Protein AF-A0A349NGL4-F1 (afdb_monomer_lite)

pLDDT: mean 89.84, std 11.67, range [40.5, 98.44]

Foldseek 3Di:
DDCQAPVLPAFAEEAELDCCPVVPLPELRRQAAHEYEYEYECAAPPSHPVLVVLVLLSNCFSQLFANQFDWDDDPQFWIWTWGHHDAQGYIYIYIYGYPDYRDRWALSDPNRTRVVVRCVRRVVTDSPPGHQSFFSGHSQCVHPPDDVVVNPWDDLDWQFNIKWDDQDDDPVPPSSGRWDKYFFAKKKWKKAKAFDQVWKKWKWKWFNDDPGDTFGTDIDGHDDIDIDITGDDPTMTTIMITIGTPGSPGDMDMGRTGMTGDD

Sequence (263 aa):
TVANVASNIFAAFASISGYPINEFHLHHTGARPVPFLHIHGKADNFVKYIYVPKIVDDMVARNGAVPVPKKTSVLGKYDKSVYGATSGGFPYVFYEIDGMGHNDYTTNTEDGNSALTMWKFMSQYTLESPCDTTLKWRPNVETPDWDPESHGWTVNKGNILLGFGAEQQTSQNQNVYRSLQLENGKYKLCFHADGDTRKQITVNLCKLTGNHQVIIDKKMSVGNDIVLDFSITDGWGEYSFRILRDKVTDVVKISKLGIYLVK

Structure (mmCIF, N/CA/C/O backbone):
data_AF-A0A349NGL4-F1
#
_entry.id   AF-A0A349NGL4-F1
#
loop_
_atom_site.group_PDB
_atom_site.id
_atom_site.type_symbol
_atom_site.label_atom_id
_atom_site.label_alt_id
_atom_site.label_comp_id
_atom_site.label_asym_id
_atom_site.label_entity_id
_atom_site.label_seq_id
_atom_site.pdbx_PDB_ins_code
_atom_site.Cartn_x
_atom_site.Cartn_y
_atom_site.Cartn_z
_atom_site.occupancy
_atom_site.B_iso_or_equiv
_atom_site.auth_seq_id
_atom_site.auth_comp_id
_atom_site.auth_asym_id
_atom_site.auth_atom_id
_atom_site.pdbx_PDB_model_num
ATOM 1 N N . THR A 1 1 ? -4.908 4.467 -17.589 1.00 53.31 1 THR A N 1
ATOM 2 C CA . THR A 1 1 ? -5.921 4.115 -16.571 1.00 53.31 1 THR A CA 1
ATOM 3 C C . THR A 1 1 ? -6.355 2.669 -16.749 1.00 53.31 1 THR A C 1
ATOM 5 O O . THR A 1 1 ? -7.412 2.407 -17.305 1.00 53.31 1 THR A O 1
ATOM 8 N N . VAL A 1 2 ? -5.535 1.711 -16.304 1.00 51.47 2 VAL A N 1
ATOM 9 C CA . VAL A 1 2 ? -5.754 0.269 -16.507 1.00 51.47 2 VAL A CA 1
ATOM 10 C C . VAL A 1 2 ? -5.559 -0.522 -15.207 1.00 51.47 2 VAL A C 1
ATOM 12 O O . VAL A 1 2 ? -6.380 -1.380 -14.907 1.00 51.47 2 VAL A O 1
ATOM 15 N N . ALA A 1 3 ? -4.570 -0.208 -14.362 1.00 53.06 3 ALA A N 1
ATOM 16 C CA . ALA A 1 3 ? -4.274 -1.044 -13.190 1.00 53.06 3 ALA A CA 1
ATOM 17 C C . ALA A 1 3 ? -5.407 -1.127 -12.151 1.00 53.06 3 ALA A C 1
ATOM 19 O O . ALA A 1 3 ? -5.704 -2.205 -11.629 1.00 53.06 3 ALA A O 1
ATOM 20 N N . ASN A 1 4 ? -6.107 -0.014 -11.920 1.00 59.44 4 ASN A N 1
ATOM 21 C CA . ASN A 1 4 ? -7.240 0.029 -10.997 1.00 59.44 4 ASN A CA 1
ATOM 22 C C . ASN A 1 4 ? -8.510 -0.618 -11.544 1.00 59.44 4 ASN A C 1
ATOM 24 O O . ASN A 1 4 ? -9.170 -1.368 -10.837 1.00 59.44 4 ASN A O 1
ATOM 28 N N . VAL A 1 5 ? -8.843 -0.382 -12.808 1.00 63.72 5 VAL A N 1
ATOM 29 C CA . VAL A 1 5 ? -10.108 -0.853 -13.401 1.00 63.72 5 VAL A CA 1
ATOM 30 C C . VAL A 1 5 ? -9.997 -2.226 -14.062 1.00 63.72 5 VAL A C 1
ATOM 32 O O . VAL A 1 5 ? -11.009 -2.829 -14.396 1.00 63.72 5 VAL A O 1
ATOM 35 N N . ALA A 1 6 ? -8.775 -2.722 -14.251 1.00 72.62 6 ALA A N 1
ATOM 36 C CA . ALA A 1 6 ? -8.491 -3.921 -15.028 1.00 72.62 6 ALA A CA 1
ATOM 37 C C . ALA A 1 6 ? -7.558 -4.891 -14.283 1.00 72.62 6 ALA A C 1
ATOM 39 O O . ALA A 1 6 ? -6.925 -5.747 -14.899 1.00 72.62 6 ALA A O 1
ATOM 40 N N . SER A 1 7 ? -7.483 -4.806 -12.949 1.00 80.31 7 SER A N 1
ATOM 41 C CA . SER A 1 7 ? -6.754 -5.788 -12.122 1.00 80.31 7 SER A CA 1
ATOM 42 C C . SER A 1 7 ? -7.337 -7.207 -12.222 1.00 80.31 7 SER A C 1
ATOM 44 O O . SER A 1 7 ? -6.659 -8.175 -11.899 1.00 80.31 7 SER A O 1
ATOM 46 N N . ASN A 1 8 ? -8.562 -7.368 -12.726 1.00 84.19 8 ASN A N 1
ATOM 47 C CA . ASN A 1 8 ? -9.169 -8.649 -13.110 1.00 84.19 8 ASN A CA 1
ATOM 48 C C . ASN A 1 8 ? -8.939 -9.043 -14.586 1.00 84.19 8 ASN A C 1
ATOM 50 O O . ASN A 1 8 ? -9.369 -10.118 -14.985 1.00 84.19 8 ASN A O 1
ATOM 54 N N . ILE A 1 9 ? -8.297 -8.190 -15.389 1.00 89.06 9 ILE A N 1
ATOM 55 C CA . ILE A 1 9 ? -8.043 -8.406 -16.825 1.00 89.06 9 ILE A CA 1
ATOM 56 C C . ILE A 1 9 ? -6.550 -8.637 -17.082 1.00 89.06 9 ILE A C 1
ATOM 58 O O . ILE A 1 9 ? -6.186 -9.510 -17.864 1.00 89.06 9 ILE A O 1
ATOM 62 N N . PHE A 1 10 ? -5.674 -7.900 -16.396 1.00 89.81 10 PHE A N 1
ATOM 63 C CA . PHE A 1 10 ? -4.225 -8.054 -16.514 1.00 89.81 10 PHE A CA 1
ATOM 64 C C . PHE A 1 10 ? -3.646 -8.775 -15.300 1.00 89.81 10 PHE A C 1
ATOM 66 O O . PHE A 1 10 ? -3.999 -8.494 -14.153 1.00 89.81 10 PHE A O 1
ATOM 73 N N . ALA A 1 11 ? -2.737 -9.714 -15.565 1.00 93.06 11 ALA A N 1
ATOM 74 C CA . ALA A 1 11 ? -2.099 -10.542 -14.547 1.00 93.06 11 ALA A CA 1
ATOM 75 C C . A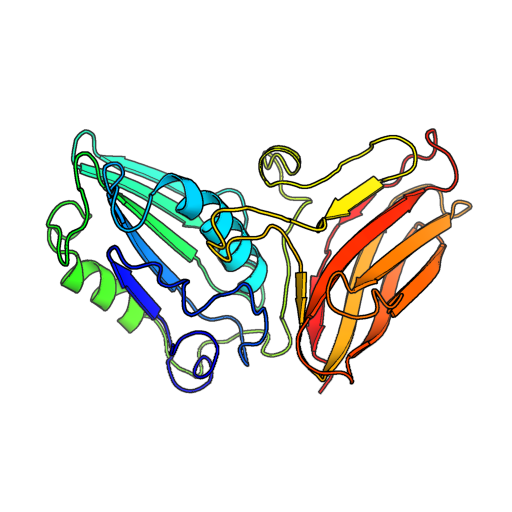LA A 1 11 ? -1.101 -9.766 -13.678 1.00 93.06 11 ALA A C 1
ATOM 77 O O . ALA A 1 11 ? -1.055 -9.999 -12.472 1.00 93.06 11 ALA A O 1
ATOM 78 N N . ALA A 1 12 ? -0.350 -8.849 -14.288 1.00 93.69 12 ALA A N 1
ATOM 79 C CA . ALA A 1 12 ? 0.669 -8.007 -13.675 1.00 93.69 12 ALA A CA 1
ATOM 80 C C . ALA A 1 12 ? 0.798 -6.692 -14.453 1.00 93.69 12 ALA A C 1
ATOM 82 O O . ALA A 1 12 ? 0.397 -6.608 -15.615 1.00 93.69 12 ALA A O 1
ATOM 83 N N . PHE A 1 13 ? 1.399 -5.691 -13.817 1.00 91.25 13 PHE A N 1
ATOM 84 C CA . PHE A 1 13 ? 1.680 -4.398 -14.427 1.00 91.25 13 PHE A CA 1
ATOM 85 C C . PHE A 1 13 ? 3.158 -4.054 -14.309 1.00 91.25 13 PHE A C 1
ATOM 87 O O . PHE A 1 13 ? 3.813 -4.356 -13.310 1.00 91.25 13 PHE A O 1
ATOM 94 N N . ALA A 1 14 ? 3.672 -3.378 -15.329 1.00 91.88 14 ALA A N 1
ATOM 95 C CA . ALA A 1 14 ? 4.976 -2.753 -15.287 1.00 91.88 14 ALA A CA 1
ATOM 96 C C . ALA A 1 14 ? 4.921 -1.387 -15.971 1.00 91.88 14 ALA A C 1
ATOM 98 O O . ALA A 1 14 ? 4.153 -1.192 -16.913 1.00 91.88 14 ALA A O 1
ATOM 99 N N . SER A 1 15 ? 5.705 -0.430 -15.486 1.00 89.06 15 SER A N 1
ATOM 100 C CA . SER A 1 15 ? 5.702 0.930 -16.030 1.00 89.06 15 SER A CA 1
ATOM 101 C C . SER A 1 15 ? 7.036 1.643 -15.844 1.00 89.06 15 SER A C 1
ATOM 103 O O . SER A 1 15 ? 7.792 1.343 -14.916 1.00 89.06 15 SER A O 1
ATOM 105 N N . ILE A 1 16 ? 7.277 2.646 -16.687 1.00 90.88 16 ILE A N 1
ATOM 106 C CA . ILE A 1 16 ? 8.452 3.518 -16.645 1.00 90.88 16 ILE A CA 1
ATOM 107 C C . ILE A 1 16 ? 8.031 4.983 -16.721 1.00 90.88 16 ILE A C 1
ATOM 109 O O . ILE A 1 16 ? 7.165 5.295 -17.533 1.00 90.88 16 ILE A O 1
ATOM 113 N N . SER A 1 17 ? 8.618 5.842 -15.876 1.00 83.44 17 SER A N 1
ATOM 114 C CA . SER A 1 17 ? 8.556 7.324 -15.890 1.00 83.44 17 SER A CA 1
ATOM 115 C C . SER A 1 17 ? 7.189 8.001 -16.013 1.00 83.44 17 SER A C 1
ATOM 117 O O . SER A 1 17 ? 7.097 9.220 -15.952 1.00 83.44 17 SER A O 1
ATOM 119 N N . GLY A 1 18 ? 6.096 7.259 -16.117 1.00 72.62 18 GLY A N 1
ATOM 120 C CA . GLY A 1 18 ? 4.789 7.772 -15.793 1.00 72.62 18 GLY A CA 1
ATOM 121 C C . GLY A 1 18 ? 4.728 8.017 -14.298 1.00 72.62 18 GLY A C 1
ATOM 122 O O . GLY A 1 18 ? 5.490 7.462 -13.504 1.00 72.62 18 GLY A O 1
ATOM 123 N N . TYR A 1 19 ? 3.715 8.756 -13.891 1.00 64.12 19 TYR A N 1
ATOM 124 C CA . TYR A 1 19 ? 2.962 8.245 -12.777 1.00 64.12 19 TYR A CA 1
ATOM 125 C C . TYR A 1 19 ? 2.294 6.986 -13.354 1.00 64.12 19 TYR A C 1
ATOM 127 O O . TYR A 1 19 ? 1.305 7.157 -14.073 1.00 64.12 19 TYR A O 1
ATOM 135 N N . PRO A 1 20 ? 2.695 5.729 -13.061 1.00 50.34 20 PRO A N 1
ATOM 136 C CA . PRO A 1 20 ? 1.782 4.574 -13.178 1.00 50.34 20 PRO A CA 1
ATOM 137 C C . PRO A 1 20 ? 0.466 4.720 -12.378 1.00 50.34 20 PRO A C 1
ATOM 139 O O . PRO A 1 20 ? -0.239 3.762 -12.097 1.00 50.34 20 PRO A O 1
ATOM 142 N N . ILE A 1 21 ? 0.177 5.946 -11.958 1.00 50.34 21 ILE A N 1
ATOM 143 C CA . ILE A 1 21 ? -0.309 6.406 -10.676 1.00 50.34 21 ILE A CA 1
ATOM 144 C C . ILE A 1 21 ? -1.198 7.626 -10.923 1.00 50.34 21 ILE A C 1
ATOM 146 O O . ILE A 1 21 ? -2.041 7.911 -10.103 1.00 50.34 21 ILE A O 1
ATOM 150 N N . ASN A 1 22 ? -1.202 8.271 -12.099 1.00 40.50 22 ASN A N 1
ATOM 151 C CA . ASN A 1 22 ? -2.404 9.050 -12.438 1.00 40.50 22 ASN A CA 1
ATOM 152 C C . ASN A 1 22 ? -3.630 8.116 -12.549 1.00 40.50 22 ASN A C 1
ATOM 154 O O . ASN A 1 22 ? -4.775 8.535 -12.444 1.00 40.50 22 ASN A O 1
ATOM 158 N N . GLU A 1 23 ? -3.376 6.815 -12.726 1.00 42.78 23 GLU A N 1
ATOM 159 C CA . GLU A 1 23 ? -4.367 5.746 -12.625 1.00 42.78 23 GLU A CA 1
ATOM 160 C C . GLU A 1 23 ? -4.758 5.434 -11.180 1.00 42.78 23 GLU A C 1
ATOM 162 O O . GLU A 1 23 ? -5.876 4.979 -10.953 1.00 42.78 23 GLU A O 1
ATOM 167 N N . PHE A 1 24 ? -3.844 5.711 -10.245 1.00 46.72 24 PHE A N 1
ATOM 168 C CA . PHE A 1 24 ? -4.028 5.742 -8.803 1.00 46.72 24 PHE A CA 1
ATOM 169 C C . PHE A 1 24 ? -3.919 7.197 -8.287 1.00 46.72 24 PHE A C 1
ATOM 171 O O . PHE A 1 24 ? -3.099 7.507 -7.425 1.00 46.72 24 PHE A O 1
ATOM 178 N N . HIS A 1 25 ? -4.853 8.080 -8.673 1.00 52.31 25 HIS A N 1
ATOM 179 C CA . HIS A 1 25 ? -5.582 8.717 -7.562 1.00 52.31 25 HIS A CA 1
ATOM 180 C C . HIS A 1 25 ? -5.845 7.561 -6.592 1.00 52.31 25 HIS A C 1
ATOM 182 O O . HIS A 1 25 ? -6.315 6.566 -7.124 1.00 52.31 25 HIS A O 1
ATOM 188 N N . LEU A 1 26 ? -5.398 7.569 -5.332 1.00 53.75 26 LEU A N 1
ATOM 189 C CA . LEU A 1 26 ? -5.136 6.374 -4.488 1.00 53.75 26 LEU A CA 1
ATOM 190 C C . LEU A 1 26 ? -6.325 5.435 -4.204 1.00 53.75 26 LEU A C 1
ATOM 192 O O . LEU A 1 26 ? -6.616 5.057 -3.071 1.00 53.75 26 LEU A O 1
ATOM 196 N N . HIS A 1 27 ? -7.025 5.034 -5.245 1.00 61.19 27 HIS A N 1
ATOM 197 C CA . HIS A 1 27 ? -8.226 4.266 -5.303 1.00 61.19 27 HIS A CA 1
ATOM 198 C C . HIS A 1 27 ? -7.765 2.857 -4.986 1.00 61.19 27 HIS A C 1
ATOM 200 O O . HIS A 1 27 ? -7.218 2.150 -5.830 1.00 61.19 27 HIS A O 1
ATOM 206 N N . HIS A 1 28 ? -7.994 2.421 -3.754 1.00 65.50 28 HIS A N 1
ATOM 207 C CA . HIS A 1 28 ? -7.780 1.035 -3.364 1.00 65.50 28 HIS A CA 1
ATOM 208 C C . HIS A 1 28 ? -8.930 0.159 -3.899 1.00 65.50 28 HIS A C 1
ATOM 210 O O . HIS A 1 28 ? -9.438 -0.720 -3.208 1.00 65.50 28 HIS A O 1
ATOM 216 N N . THR A 1 29 ? -9.386 0.420 -5.129 1.00 65.19 29 THR A N 1
ATOM 217 C CA . THR A 1 29 ? -10.657 -0.077 -5.672 1.00 65.19 29 THR A CA 1
ATOM 218 C C . THR A 1 29 ? -10.493 -1.286 -6.574 1.00 65.19 29 THR A C 1
ATOM 220 O O . THR A 1 29 ? -11.433 -2.061 -6.720 1.00 65.19 29 THR A O 1
ATOM 223 N N . GLY A 1 30 ? -9.289 -1.531 -7.107 1.00 76.88 30 GLY A N 1
ATOM 224 C CA . GLY A 1 30 ? -9.067 -2.663 -8.004 1.00 76.88 30 GLY A CA 1
ATOM 225 C C . GLY A 1 30 ? -9.592 -3.986 -7.447 1.00 76.88 30 GLY A C 1
ATOM 226 O O . GLY A 1 30 ? -9.562 -4.218 -6.237 1.00 76.88 30 GLY A O 1
ATOM 227 N N . ALA A 1 31 ? -10.098 -4.848 -8.325 1.00 85.94 31 ALA A N 1
ATOM 228 C CA . ALA A 1 31 ? -10.789 -6.082 -7.975 1.00 85.94 31 ALA A CA 1
ATOM 229 C C . ALA A 1 31 ? -9.960 -7.009 -7.068 1.00 85.94 31 ALA A C 1
ATOM 231 O O . ALA A 1 31 ? -10.528 -7.606 -6.162 1.00 85.94 31 ALA A O 1
ATOM 232 N N . ARG A 1 32 ? -8.635 -7.078 -7.260 1.00 89.44 32 ARG A N 1
ATOM 233 C CA . ARG A 1 32 ? -7.693 -7.912 -6.484 1.00 89.44 32 ARG A CA 1
ATOM 234 C C . ARG A 1 32 ? -6.317 -7.242 -6.365 1.00 89.44 32 ARG A C 1
ATOM 236 O O . ARG A 1 32 ? -6.051 -6.325 -7.144 1.00 89.44 32 ARG A O 1
ATOM 243 N N . PRO A 1 33 ? -5.456 -7.614 -5.403 1.00 91.50 33 PRO A N 1
ATOM 244 C CA . PRO A 1 33 ? -4.029 -7.277 -5.451 1.00 91.50 33 PRO A CA 1
ATOM 245 C C . PRO A 1 33 ? -3.415 -7.662 -6.801 1.00 91.50 33 PRO A C 1
ATOM 247 O O . PRO A 1 33 ? -3.848 -8.645 -7.410 1.00 91.50 33 PRO A O 1
ATOM 250 N N . VAL A 1 34 ? -2.401 -6.927 -7.264 1.00 90.69 34 VAL A N 1
ATOM 251 C CA . VAL A 1 34 ? -1.749 -7.213 -8.550 1.00 90.69 34 VAL A CA 1
ATOM 252 C C . VAL A 1 34 ? -0.235 -6.965 -8.488 1.00 90.69 34 VAL A C 1
ATOM 254 O O . VAL A 1 34 ? 0.178 -5.912 -8.005 1.00 90.69 34 VAL A O 1
ATOM 257 N N . PRO A 1 35 ? 0.617 -7.892 -8.968 1.00 93.94 35 PRO A N 1
ATOM 258 C CA . PRO A 1 35 ? 2.057 -7.670 -9.043 1.00 93.94 35 PRO A CA 1
ATOM 259 C C . PRO A 1 35 ? 2.367 -6.414 -9.847 1.00 93.94 35 PRO A C 1
ATOM 261 O O . PRO A 1 35 ? 1.822 -6.216 -10.938 1.00 93.94 35 PRO A O 1
ATOM 264 N N . PHE A 1 36 ? 3.262 -5.587 -9.316 1.00 93.38 36 PHE A N 1
ATOM 265 C CA . PHE A 1 36 ? 3.615 -4.326 -9.947 1.00 93.38 36 PHE A CA 1
ATOM 266 C C . PHE A 1 36 ? 5.125 -4.098 -9.943 1.00 93.38 36 PHE A C 1
ATOM 268 O O . PHE A 1 36 ? 5.783 -4.270 -8.916 1.00 93.38 36 PHE A O 1
ATOM 275 N N . LEU A 1 37 ? 5.662 -3.674 -11.086 1.00 95.25 37 LEU A N 1
ATOM 276 C CA . LEU A 1 37 ? 7.025 -3.170 -11.211 1.00 95.25 37 LEU A CA 1
ATOM 277 C C . LEU A 1 37 ? 7.000 -1.730 -11.727 1.00 95.25 37 LEU A C 1
ATOM 279 O O . LEU A 1 37 ? 6.335 -1.416 -12.712 1.00 95.25 37 LEU A O 1
ATOM 283 N N . HIS A 1 38 ? 7.751 -0.845 -11.085 1.00 94.25 38 HIS A N 1
ATOM 284 C CA . HIS A 1 38 ? 7.925 0.523 -11.546 1.00 94.25 38 HIS A CA 1
ATOM 285 C C . HIS A 1 38 ? 9.402 0.882 -11.715 1.00 94.25 38 HIS A C 1
ATOM 287 O O . HIS A 1 38 ? 10.239 0.503 -10.899 1.00 94.25 38 HIS A O 1
ATOM 293 N N . ILE A 1 39 ? 9.712 1.629 -12.770 1.00 95.31 39 ILE A N 1
ATOM 294 C CA . ILE A 1 39 ? 11.023 2.214 -13.043 1.00 95.31 39 ILE A CA 1
ATOM 295 C C . ILE A 1 39 ? 10.860 3.732 -13.097 1.00 95.31 39 ILE A C 1
ATOM 297 O O . ILE A 1 39 ? 10.016 4.238 -13.838 1.00 95.31 39 ILE A O 1
ATOM 301 N N . HIS A 1 40 ? 11.675 4.465 -12.343 1.00 94.56 40 HIS A N 1
ATOM 302 C CA . HIS A 1 40 ? 11.600 5.921 -12.297 1.00 94.56 40 HIS A CA 1
ATOM 303 C C . HIS A 1 40 ? 12.976 6.571 -12.217 1.00 94.56 40 HIS A C 1
ATOM 305 O O . HIS A 1 40 ? 13.869 6.084 -11.526 1.00 94.56 40 HIS A O 1
ATOM 311 N N . GLY A 1 41 ? 13.145 7.691 -12.914 1.00 95.12 41 GLY A N 1
ATOM 312 C CA . GLY A 1 41 ? 14.382 8.460 -12.892 1.00 95.12 41 GLY A CA 1
ATOM 313 C C . GLY A 1 41 ? 14.469 9.387 -11.681 1.00 95.12 41 GLY A C 1
ATOM 314 O O . GLY A 1 41 ? 13.551 10.161 -11.427 1.00 95.12 41 GLY A O 1
ATOM 315 N N . LYS A 1 42 ? 15.587 9.367 -10.946 1.00 94.56 42 LYS A N 1
ATOM 316 C CA . LYS A 1 42 ? 15.789 10.257 -9.783 1.00 94.56 42 LYS A CA 1
ATOM 317 C C . LYS A 1 42 ? 15.873 11.741 -10.158 1.00 94.56 42 LYS A C 1
ATOM 319 O O . LYS A 1 42 ? 15.688 12.599 -9.301 1.00 94.56 42 LYS A O 1
ATOM 324 N N . ALA A 1 43 ? 16.173 12.042 -11.423 1.00 95.38 43 ALA A N 1
ATOM 325 C CA . ALA A 1 43 ? 16.239 13.397 -11.963 1.00 95.38 43 ALA A CA 1
ATOM 326 C C . ALA A 1 43 ? 14.987 13.770 -12.782 1.00 95.38 43 ALA A C 1
ATOM 328 O O . ALA A 1 43 ? 15.000 14.785 -13.484 1.00 95.38 43 ALA A O 1
ATOM 329 N N . ASP A 1 44 ? 13.916 12.963 -12.736 1.00 92.56 44 ASP A N 1
ATOM 330 C CA . ASP A 1 44 ? 12.659 13.280 -13.416 1.00 92.56 44 ASP A CA 1
ATOM 331 C C . ASP A 1 44 ? 11.981 14.482 -12.740 1.00 92.56 44 ASP A C 1
ATOM 333 O O . ASP A 1 44 ? 11.572 14.443 -11.575 1.00 92.56 44 ASP A O 1
ATOM 337 N N . ASN A 1 45 ? 11.903 15.579 -13.495 1.00 89.94 45 ASN A N 1
ATOM 338 C CA . ASN A 1 45 ? 11.283 16.838 -13.090 1.00 89.94 45 ASN A CA 1
ATOM 339 C C . ASN A 1 45 ? 9.960 17.110 -13.826 1.00 89.94 45 ASN A C 1
ATOM 341 O O . ASN A 1 45 ? 9.320 18.128 -13.553 1.00 89.94 45 ASN A O 1
ATOM 345 N N . PHE A 1 46 ? 9.555 16.228 -14.746 1.00 88.12 46 PHE A N 1
ATOM 346 C CA . PHE A 1 46 ? 8.267 16.303 -15.434 1.00 88.12 46 PHE A CA 1
ATOM 347 C C . PHE A 1 46 ? 7.225 15.515 -14.642 1.00 88.12 46 PHE A C 1
ATOM 349 O O . PHE A 1 46 ? 6.261 16.085 -14.127 1.00 88.12 46 PHE A O 1
ATOM 356 N N . VAL A 1 47 ? 7.492 14.227 -14.436 1.00 85.56 47 VAL A N 1
ATOM 357 C CA . VAL A 1 47 ? 6.807 13.403 -13.446 1.00 85.56 47 VAL A CA 1
ATOM 358 C C . VAL A 1 47 ? 7.697 13.390 -12.215 1.00 85.56 47 VAL A C 1
ATOM 360 O O . VAL A 1 47 ? 8.678 12.664 -12.141 1.00 85.56 47 VAL A O 1
ATOM 363 N N . LYS A 1 48 ? 7.418 14.287 -11.269 1.00 87.94 48 LYS A N 1
ATOM 364 C CA . LYS A 1 48 ? 8.398 14.607 -10.231 1.00 87.94 48 LYS A CA 1
ATOM 365 C C . LYS A 1 48 ? 8.641 13.413 -9.315 1.00 87.94 48 LYS A C 1
ATOM 367 O O . LYS A 1 48 ? 7.743 12.992 -8.581 1.00 87.94 48 LYS A O 1
ATOM 372 N N . TYR A 1 49 ? 9.898 12.980 -9.259 1.00 89.00 49 TYR A N 1
ATOM 373 C CA . TYR A 1 49 ? 10.342 11.879 -8.405 1.00 89.00 49 TYR A CA 1
ATOM 374 C C . TYR A 1 49 ? 9.958 12.065 -6.924 1.00 89.00 49 TYR A C 1
ATOM 376 O O . TYR A 1 49 ? 9.641 11.094 -6.244 1.00 89.00 49 TYR A O 1
ATOM 384 N N . ILE A 1 50 ? 9.885 13.308 -6.426 1.00 87.19 50 ILE A N 1
ATOM 385 C CA . ILE A 1 50 ? 9.522 13.614 -5.028 1.00 87.19 50 ILE A CA 1
ATOM 386 C C . ILE A 1 50 ? 8.176 13.015 -4.580 1.00 87.19 50 ILE A C 1
ATOM 388 O O . ILE A 1 50 ? 7.977 12.780 -3.390 1.00 87.19 50 ILE A O 1
ATOM 392 N N . TYR A 1 51 ? 7.251 12.753 -5.507 1.00 85.25 51 TYR A N 1
ATOM 393 C CA . TYR A 1 51 ? 5.960 12.147 -5.180 1.00 85.25 51 TYR A CA 1
ATOM 394 C C . TYR A 1 51 ? 5.975 10.616 -5.239 1.00 85.25 51 TYR A C 1
ATOM 396 O O . TYR A 1 51 ? 5.087 9.981 -4.673 1.00 85.25 51 TYR A O 1
ATOM 404 N N . VAL A 1 52 ? 6.978 10.011 -5.879 1.00 87.25 52 VAL A N 1
ATOM 405 C CA . VAL A 1 52 ? 7.055 8.561 -6.099 1.00 87.25 52 VAL A CA 1
ATOM 406 C C . VAL A 1 52 ? 7.114 7.764 -4.794 1.00 87.25 52 VAL A C 1
ATOM 408 O O . VAL A 1 52 ? 6.324 6.829 -4.680 1.00 87.25 52 VAL A O 1
ATOM 411 N N . PRO A 1 53 ? 7.925 8.123 -3.775 1.00 87.25 53 PRO A N 1
ATOM 412 C CA . PRO A 1 53 ? 7.975 7.361 -2.525 1.00 87.25 53 PRO A CA 1
ATOM 413 C C . PRO A 1 53 ? 6.610 7.195 -1.855 1.00 87.25 53 PRO A C 1
ATOM 415 O O . PRO A 1 53 ? 6.263 6.107 -1.411 1.00 87.25 53 PRO A O 1
ATOM 418 N N . LYS A 1 54 ? 5.796 8.256 -1.852 1.00 86.44 54 LYS A N 1
ATOM 419 C CA . LYS A 1 54 ? 4.440 8.210 -1.300 1.00 86.44 54 LYS A CA 1
ATOM 420 C C . LYS A 1 54 ? 3.588 7.173 -2.017 1.00 86.44 54 LYS A C 1
ATOM 422 O O . LYS A 1 54 ? 2.920 6.378 -1.383 1.00 86.44 54 LYS A O 1
ATOM 427 N N . ILE A 1 55 ? 3.683 7.136 -3.335 1.00 85.31 55 ILE A N 1
ATOM 428 C CA . ILE A 1 55 ? 2.894 6.212 -4.129 1.00 85.31 55 ILE A CA 1
ATOM 429 C C . ILE A 1 55 ? 3.346 4.765 -3.914 1.00 85.31 55 ILE A C 1
ATOM 431 O O . ILE A 1 55 ? 2.524 3.848 -3.867 1.00 85.31 55 ILE A O 1
ATOM 435 N N . VAL A 1 56 ? 4.657 4.556 -3.809 1.00 90.00 56 VAL A N 1
ATOM 436 C CA . VAL A 1 56 ? 5.217 3.245 -3.492 1.00 90.00 56 VAL A CA 1
ATOM 437 C C . VAL A 1 56 ? 4.606 2.728 -2.188 1.00 90.00 56 VAL A C 1
ATOM 439 O O . VAL A 1 56 ? 4.145 1.590 -2.174 1.00 90.00 56 VAL A O 1
ATOM 442 N N . ASP A 1 57 ? 4.511 3.563 -1.145 1.00 89.94 57 ASP A N 1
ATOM 443 C CA . ASP A 1 57 ? 3.884 3.190 0.133 1.00 89.94 57 ASP A CA 1
ATOM 444 C C . ASP A 1 57 ? 2.443 2.687 -0.055 1.00 89.94 57 ASP A C 1
ATOM 446 O O . ASP A 1 57 ? 2.053 1.651 0.490 1.00 89.94 57 ASP A O 1
ATOM 450 N N . ASP A 1 58 ? 1.656 3.392 -0.865 1.00 86.56 58 ASP A N 1
ATOM 451 C CA . ASP A 1 58 ? 0.252 3.059 -1.089 1.00 86.56 58 ASP A CA 1
ATOM 452 C C . ASP A 1 58 ? 0.084 1.792 -1.936 1.00 86.56 58 ASP A C 1
ATOM 454 O O . ASP A 1 58 ? -0.753 0.943 -1.629 1.00 86.56 58 ASP A O 1
ATOM 458 N N . MET A 1 59 ? 0.926 1.593 -2.952 1.00 87.75 59 MET A N 1
ATOM 459 C CA . MET A 1 59 ? 0.937 0.362 -3.750 1.00 87.75 59 MET A CA 1
ATOM 460 C C . MET A 1 59 ? 1.357 -0.853 -2.924 1.00 87.75 59 MET A C 1
ATOM 462 O O . MET A 1 59 ? 0.767 -1.929 -3.043 1.00 87.75 59 MET A O 1
ATOM 466 N N . VAL A 1 60 ? 2.351 -0.677 -2.056 1.00 92.94 60 VAL A N 1
ATOM 467 C CA . VAL A 1 60 ? 2.797 -1.690 -1.099 1.00 92.94 60 VAL A CA 1
ATOM 468 C C . VAL A 1 60 ? 1.650 -2.067 -0.166 1.00 92.94 60 VAL A C 1
ATOM 470 O O . VAL A 1 60 ? 1.340 -3.253 -0.038 1.00 92.94 60 VAL A O 1
ATOM 473 N N . ALA A 1 61 ? 0.952 -1.083 0.407 1.00 92.56 61 ALA A N 1
ATOM 474 C CA . ALA A 1 61 ? -0.196 -1.336 1.272 1.00 92.56 61 ALA A CA 1
ATOM 475 C C . ALA A 1 61 ? -1.373 -1.972 0.512 1.00 92.56 61 ALA A C 1
ATOM 477 O O . ALA A 1 61 ? -2.012 -2.901 1.010 1.00 92.56 61 ALA A O 1
ATOM 478 N N . ARG A 1 62 ? -1.652 -1.534 -0.720 1.00 90.44 62 ARG A N 1
ATOM 479 C CA . ARG A 1 62 ? -2.699 -2.098 -1.583 1.00 90.44 62 ARG A CA 1
ATOM 480 C C . ARG A 1 62 ? -2.441 -3.563 -1.923 1.00 90.44 62 ARG A C 1
ATOM 482 O O . ARG A 1 62 ? -3.383 -4.358 -1.958 1.00 90.44 62 ARG A O 1
ATOM 489 N N . ASN A 1 63 ? -1.187 -3.920 -2.171 1.00 92.12 63 ASN A N 1
ATOM 490 C CA . ASN A 1 63 ? -0.781 -5.292 -2.451 1.00 92.12 63 ASN A CA 1
ATOM 491 C C . ASN A 1 63 ? -0.575 -6.138 -1.192 1.00 92.12 63 ASN A C 1
ATOM 493 O O . ASN A 1 63 ? -0.323 -7.338 -1.307 1.00 92.12 63 ASN A O 1
ATOM 497 N N . GLY A 1 64 ? -0.671 -5.530 -0.006 1.00 94.25 64 GLY A N 1
ATOM 498 C CA . GLY A 1 64 ? -0.345 -6.171 1.261 1.00 94.25 64 GLY A CA 1
ATOM 499 C C . GLY A 1 64 ? 1.114 -6.605 1.354 1.00 94.25 64 GLY A C 1
ATOM 500 O O . GLY A 1 64 ? 1.408 -7.554 2.074 1.00 94.25 64 GLY A O 1
ATOM 501 N N . ALA A 1 65 ? 2.021 -5.970 0.614 1.00 96.50 65 ALA A N 1
ATOM 502 C CA . ALA A 1 65 ? 3.437 -6.307 0.609 1.00 96.50 65 ALA A CA 1
ATOM 503 C C . ALA A 1 65 ? 4.125 -5.889 1.922 1.00 96.50 65 ALA A C 1
ATOM 505 O O . ALA A 1 65 ? 3.630 -5.050 2.677 1.00 96.50 65 ALA A O 1
ATOM 506 N N . VAL A 1 66 ? 5.284 -6.484 2.200 1.00 97.12 66 VAL A N 1
ATOM 507 C CA . VAL A 1 66 ? 6.149 -6.090 3.318 1.00 97.12 66 VAL A CA 1
ATOM 508 C C . VAL A 1 66 ? 6.710 -4.691 3.032 1.00 97.12 66 VAL A C 1
ATOM 510 O O . VAL A 1 66 ? 7.348 -4.518 1.992 1.00 97.12 66 VAL A O 1
ATOM 513 N N . PRO A 1 67 ? 6.510 -3.701 3.921 1.00 96.31 67 PRO A N 1
ATOM 514 C CA . PRO A 1 67 ? 6.840 -2.305 3.650 1.00 96.31 67 PRO A CA 1
ATOM 515 C C . PRO A 1 67 ? 8.326 -1.972 3.812 1.00 96.31 67 PRO A C 1
ATOM 517 O O . PRO A 1 67 ? 8.767 -0.912 3.377 1.00 96.31 67 PRO A O 1
ATOM 520 N N . VAL A 1 68 ? 9.120 -2.892 4.365 1.00 97.00 68 VAL A N 1
ATOM 521 C CA . VAL A 1 68 ? 10.585 -2.820 4.354 1.00 97.00 68 VAL A CA 1
ATOM 522 C C . VAL A 1 68 ? 11.108 -3.625 3.160 1.00 97.00 68 VAL A C 1
ATOM 524 O O . VAL A 1 68 ? 11.002 -4.855 3.161 1.00 97.00 68 VAL A O 1
ATOM 527 N N . PRO A 1 69 ? 11.657 -2.975 2.117 1.00 97.50 69 PRO A N 1
ATOM 528 C CA . PRO A 1 69 ? 12.100 -3.680 0.926 1.00 97.50 69 PRO A CA 1
ATOM 529 C C . PRO A 1 69 ? 13.478 -4.316 1.115 1.00 97.50 69 PRO A C 1
ATOM 531 O O . PRO A 1 69 ? 14.362 -3.766 1.774 1.00 97.50 69 PRO A O 1
ATOM 534 N N . LYS A 1 70 ? 13.724 -5.418 0.402 1.00 98.00 70 LYS A N 1
ATOM 535 C CA . LYS A 1 70 ? 15.093 -5.867 0.130 1.00 98.00 70 LYS A CA 1
ATOM 536 C C . LYS A 1 70 ? 15.701 -4.950 -0.929 1.00 98.00 70 LYS A C 1
ATOM 538 O O . LYS A 1 70 ? 15.212 -4.916 -2.060 1.00 98.00 70 LYS A O 1
ATOM 543 N N . LYS A 1 71 ? 16.764 -4.229 -0.566 1.00 97.50 71 LYS A N 1
ATOM 544 C CA . LYS A 1 71 ? 17.448 -3.289 -1.461 1.00 97.50 71 LYS A CA 1
ATOM 545 C C . LYS A 1 71 ? 18.657 -3.914 -2.156 1.00 97.50 71 LYS A C 1
ATOM 547 O O . LYS A 1 71 ? 19.354 -4.759 -1.597 1.00 97.50 71 LYS A O 1
ATOM 552 N N . THR A 1 72 ? 18.908 -3.510 -3.394 1.00 98.00 72 THR A N 1
ATOM 553 C CA . THR A 1 72 ? 20.124 -3.829 -4.152 1.00 98.00 72 THR A CA 1
ATOM 554 C C . THR A 1 72 ? 20.486 -2.632 -5.015 1.00 98.00 72 THR A C 1
ATOM 556 O O . THR A 1 72 ? 19.635 -2.137 -5.745 1.00 98.00 72 THR A O 1
ATOM 559 N N . SER A 1 73 ? 21.740 -2.197 -4.959 1.00 97.88 73 SER A N 1
ATOM 560 C CA . SER A 1 73 ? 22.200 -0.982 -5.632 1.00 97.88 73 SER A CA 1
ATOM 561 C C . SER A 1 73 ? 23.346 -1.294 -6.581 1.00 97.88 73 SER A C 1
ATOM 563 O O . SER A 1 73 ? 24.240 -2.075 -6.252 1.00 97.88 73 SER A O 1
ATOM 565 N N . VAL A 1 74 ? 23.339 -0.657 -7.748 1.00 97.81 74 VAL A N 1
ATOM 566 C CA . VAL A 1 74 ? 24.456 -0.657 -8.692 1.00 97.81 74 VAL A CA 1
ATOM 567 C C . VAL A 1 74 ? 24.826 0.796 -8.947 1.00 97.81 74 VAL A C 1
ATOM 569 O O . VAL A 1 74 ? 24.079 1.518 -9.606 1.00 97.81 74 VAL A O 1
ATOM 572 N N . LEU A 1 75 ? 25.969 1.214 -8.394 1.00 96.44 75 LEU A N 1
ATOM 573 C CA . LEU A 1 75 ? 26.436 2.602 -8.420 1.00 96.44 75 LEU A CA 1
ATOM 574 C C . LEU A 1 75 ? 26.421 3.180 -9.842 1.00 96.44 75 LEU A C 1
ATOM 576 O O . LEU A 1 75 ? 26.979 2.582 -10.765 1.00 96.44 75 LEU A O 1
ATOM 580 N N . GLY A 1 76 ? 25.809 4.356 -9.998 1.00 94.44 76 GLY A N 1
ATOM 581 C CA . GLY A 1 76 ? 25.718 5.058 -11.278 1.00 94.44 76 GLY A CA 1
ATOM 582 C C . GLY A 1 76 ? 24.698 4.448 -12.240 1.00 94.44 76 GLY A C 1
ATOM 583 O O . GLY A 1 76 ? 24.662 4.839 -13.406 1.00 94.44 76 GLY A O 1
ATOM 584 N N . LYS A 1 77 ? 23.891 3.483 -11.782 1.00 96.19 77 LYS A N 1
ATOM 585 C CA . LYS A 1 77 ? 22.830 2.859 -12.573 1.00 96.19 77 LYS A CA 1
ATOM 586 C C . LYS A 1 77 ? 21.491 2.933 -11.862 1.00 96.19 77 LYS A C 1
ATOM 588 O O . LYS A 1 77 ? 20.608 3.640 -12.340 1.00 96.19 77 LYS A O 1
ATOM 593 N N . TYR A 1 78 ? 21.317 2.182 -10.776 1.00 97.25 78 TYR A N 1
ATOM 594 C CA . TYR A 1 78 ? 20.020 2.077 -10.115 1.00 97.25 78 TYR A CA 1
ATOM 595 C C . TYR A 1 78 ? 20.105 1.653 -8.650 1.00 97.25 78 TYR A C 1
ATOM 597 O O . TYR A 1 78 ? 20.995 0.895 -8.259 1.00 97.25 78 TYR A O 1
ATOM 605 N N . ASP A 1 79 ? 19.084 2.041 -7.888 1.00 98.12 79 ASP A N 1
ATOM 606 C CA . ASP A 1 79 ? 18.647 1.344 -6.680 1.00 98.12 79 ASP A CA 1
ATOM 607 C C . ASP A 1 79 ? 17.402 0.511 -6.999 1.00 98.12 79 ASP A C 1
ATOM 609 O O . ASP A 1 79 ? 16.464 0.990 -7.630 1.00 98.12 79 ASP A O 1
ATOM 613 N N . LYS A 1 80 ? 17.394 -0.755 -6.584 1.00 98.25 80 LYS A N 1
ATOM 614 C CA . LYS A 1 80 ? 16.267 -1.681 -6.716 1.00 98.25 80 LYS A CA 1
ATOM 615 C C . LYS A 1 80 ? 15.725 -1.992 -5.330 1.00 98.25 80 LYS A C 1
ATOM 617 O O . LYS A 1 80 ? 16.450 -2.528 -4.495 1.00 98.25 80 LYS A O 1
ATOM 622 N N . SER A 1 81 ? 14.444 -1.726 -5.118 1.00 98.31 81 SER A N 1
ATOM 623 C CA . SER A 1 81 ? 13.701 -2.085 -3.911 1.00 98.31 81 SER A CA 1
ATOM 624 C C . SER A 1 81 ? 12.678 -3.171 -4.240 1.00 98.31 81 SER A C 1
ATOM 626 O O . SER A 1 81 ? 11.815 -2.980 -5.095 1.00 98.31 81 SER A O 1
ATOM 628 N N . VAL A 1 82 ? 12.770 -4.323 -3.571 1.00 98.44 82 VAL A N 1
ATOM 629 C CA . VAL A 1 82 ? 11.787 -5.412 -3.679 1.00 98.44 82 VAL A CA 1
ATOM 630 C C . VAL A 1 82 ? 10.983 -5.491 -2.387 1.00 98.44 82 VAL A C 1
ATOM 632 O O . VAL A 1 82 ? 11.487 -5.963 -1.367 1.00 98.44 82 VAL A O 1
ATOM 635 N N . TYR A 1 83 ? 9.729 -5.054 -2.445 1.00 98.12 83 TYR A N 1
ATOM 636 C CA . TYR A 1 83 ? 8.747 -5.202 -1.376 1.00 98.12 83 TYR A CA 1
ATOM 637 C C . TYR A 1 83 ? 8.096 -6.577 -1.527 1.00 98.12 83 TYR A C 1
ATOM 639 O O . TYR A 1 83 ? 7.350 -6.830 -2.477 1.00 98.12 83 TYR A O 1
ATOM 647 N N . GLY A 1 84 ? 8.461 -7.502 -0.639 1.00 97.00 84 GLY A N 1
ATOM 648 C CA . GLY A 1 84 ? 8.068 -8.907 -0.739 1.00 97.00 84 GLY A CA 1
ATOM 649 C C . GLY A 1 84 ? 6.568 -9.117 -0.537 1.00 97.00 84 GLY A C 1
ATOM 650 O O . GLY A 1 84 ? 5.942 -8.424 0.261 1.00 97.00 84 GLY A O 1
ATOM 651 N N . ALA A 1 85 ? 5.988 -10.092 -1.236 1.00 95.19 85 ALA A N 1
ATOM 652 C CA . ALA A 1 85 ? 4.594 -10.473 -1.029 1.00 95.19 85 ALA A CA 1
ATOM 653 C C . ALA A 1 85 ? 4.373 -11.043 0.382 1.00 95.19 85 ALA A C 1
ATOM 655 O O . ALA A 1 85 ? 5.228 -11.751 0.916 1.00 95.19 85 ALA A O 1
ATOM 656 N N . THR A 1 86 ? 3.196 -10.789 0.953 1.00 94.12 86 THR A N 1
ATOM 657 C CA . THR A 1 86 ? 2.685 -11.539 2.109 1.00 94.12 86 THR A CA 1
ATOM 658 C C . THR A 1 86 ? 1.610 -12.533 1.660 1.00 94.12 86 THR A C 1
ATOM 660 O O . THR A 1 86 ? 1.260 -12.595 0.479 1.00 94.12 86 THR A O 1
ATOM 663 N N . SER A 1 87 ? 1.084 -13.338 2.588 1.00 91.06 87 SER A N 1
ATOM 664 C CA . SER A 1 87 ? -0.005 -14.275 2.286 1.00 91.06 87 SER A CA 1
ATOM 665 C C . SER A 1 87 ? -1.219 -13.541 1.705 1.00 91.06 87 SER A C 1
ATOM 667 O O . SER A 1 87 ? -1.726 -12.598 2.311 1.00 91.06 87 SER A O 1
ATOM 669 N N . GLY A 1 88 ? -1.675 -13.970 0.525 1.00 90.94 88 GLY A N 1
ATOM 670 C CA . GLY A 1 88 ? -2.790 -13.347 -0.195 1.00 90.94 88 GLY A CA 1
ATOM 671 C C . GLY A 1 88 ? -2.447 -12.042 -0.929 1.00 90.94 88 GLY A C 1
ATOM 672 O O . GLY A 1 88 ? -3.319 -11.497 -1.604 1.00 90.94 88 GLY A O 1
ATOM 673 N N . GLY A 1 89 ? -1.206 -11.559 -0.834 1.00 94.38 89 GLY A N 1
ATOM 674 C CA . GLY A 1 89 ? -0.718 -10.355 -1.505 1.00 94.38 89 GLY A CA 1
ATOM 675 C C . GLY A 1 89 ? 0.199 -10.637 -2.697 1.00 94.38 89 GLY A C 1
ATOM 676 O O . GLY A 1 89 ? 0.443 -11.782 -3.070 1.00 94.38 89 GLY A O 1
ATOM 677 N N . PHE A 1 90 ? 0.749 -9.569 -3.273 1.00 96.19 90 PHE A N 1
ATOM 678 C CA . PHE A 1 90 ? 1.731 -9.630 -4.363 1.00 96.19 90 PHE A CA 1
ATOM 679 C C . PHE A 1 90 ? 2.916 -8.699 -4.099 1.00 96.19 90 PHE A C 1
ATOM 681 O O . PHE A 1 90 ? 2.801 -7.789 -3.278 1.00 96.19 90 PHE A O 1
ATOM 688 N N . PRO A 1 91 ? 4.068 -8.902 -4.762 1.00 96.88 91 PRO A N 1
ATOM 689 C CA . PRO A 1 91 ? 5.201 -8.014 -4.571 1.00 96.88 91 PRO A CA 1
ATOM 690 C C . PRO A 1 91 ? 4.990 -6.664 -5.266 1.00 96.88 91 PRO A C 1
ATOM 692 O O . PRO A 1 91 ? 4.235 -6.543 -6.237 1.00 96.88 91 PRO A O 1
ATOM 695 N N . TYR A 1 92 ? 5.736 -5.667 -4.795 1.00 95.44 92 TYR A N 1
ATOM 696 C CA . TYR A 1 92 ? 5.978 -4.418 -5.512 1.00 95.44 92 TYR A CA 1
ATOM 697 C C . TYR A 1 9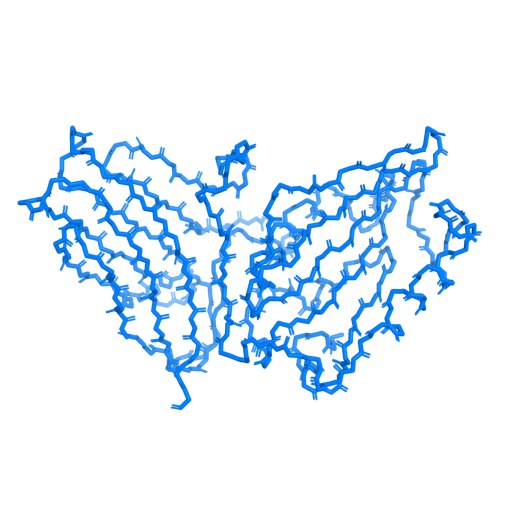2 ? 7.484 -4.277 -5.750 1.00 95.44 92 TYR A C 1
ATOM 699 O O . TYR A 1 92 ? 8.284 -4.447 -4.828 1.00 95.44 92 TYR A O 1
ATOM 707 N N . VAL A 1 93 ? 7.892 -4.005 -6.986 1.00 97.44 93 VAL A N 1
ATOM 708 C CA . VAL A 1 93 ? 9.303 -3.837 -7.357 1.00 97.44 93 VAL A CA 1
ATOM 709 C C . VAL A 1 93 ? 9.516 -2.420 -7.859 1.00 97.44 93 VAL A C 1
ATOM 711 O O . VAL A 1 93 ? 8.777 -1.951 -8.718 1.00 97.44 93 VAL A O 1
ATOM 714 N N . PHE A 1 94 ? 10.540 -1.746 -7.351 1.00 96.69 94 PHE A N 1
ATOM 715 C CA . PHE A 1 94 ? 10.833 -0.365 -7.705 1.00 96.69 94 PHE A CA 1
ATOM 716 C C . PHE A 1 94 ? 12.292 -0.188 -8.105 1.00 96.69 94 PHE A C 1
ATOM 718 O O . PHE A 1 94 ? 13.177 -0.609 -7.364 1.00 96.69 94 PHE A O 1
ATOM 725 N N . TYR A 1 95 ? 12.530 0.438 -9.256 1.00 96.94 95 TYR A N 1
ATOM 726 C CA . TYR A 1 95 ? 13.849 0.875 -9.702 1.00 96.94 95 TYR A CA 1
ATOM 727 C C . TYR A 1 95 ? 13.923 2.394 -9.697 1.00 96.94 95 TYR A C 1
ATOM 729 O O . TYR A 1 95 ? 13.105 3.064 -10.329 1.00 96.94 95 TYR A O 1
ATOM 737 N N . GLU A 1 96 ? 14.955 2.913 -9.050 1.00 96.50 96 GLU A N 1
ATOM 738 C CA . GLU A 1 96 ? 15.289 4.328 -8.985 1.00 96.50 96 GLU A CA 1
ATOM 739 C C . GLU A 1 96 ? 16.571 4.542 -9.778 1.00 96.50 96 GLU A C 1
ATOM 741 O O . GLU A 1 96 ? 17.642 4.100 -9.363 1.00 96.50 96 GLU A O 1
ATOM 746 N N . ILE A 1 97 ? 16.465 5.178 -10.939 1.00 97.19 97 ILE A N 1
ATOM 747 C CA . ILE A 1 97 ? 17.550 5.252 -11.914 1.00 97.19 97 ILE A CA 1
ATOM 748 C C . ILE A 1 97 ? 18.377 6.519 -11.705 1.00 97.19 97 ILE A C 1
ATOM 750 O O . ILE A 1 97 ? 17.847 7.634 -11.723 1.00 97.19 97 ILE A O 1
ATOM 754 N N . ASP A 1 98 ? 19.689 6.347 -11.549 1.00 95.94 98 ASP A N 1
ATOM 755 C CA . ASP A 1 98 ? 20.637 7.444 -11.359 1.00 95.94 98 ASP A CA 1
ATOM 756 C C . ASP A 1 98 ? 20.729 8.316 -12.618 1.00 95.94 98 ASP A C 1
ATOM 758 O O . ASP A 1 98 ? 20.873 7.814 -13.733 1.00 95.94 98 ASP A O 1
ATOM 762 N N . GLY A 1 99 ? 20.638 9.638 -12.443 1.00 93.19 99 GLY A N 1
ATOM 763 C CA . GLY A 1 99 ? 20.802 10.626 -13.520 1.00 93.19 99 GLY A CA 1
ATOM 764 C C . GLY A 1 99 ? 19.710 10.633 -14.598 1.00 93.19 99 GLY A C 1
ATOM 765 O O . GLY A 1 99 ? 19.734 11.488 -15.480 1.00 93.19 99 GLY A O 1
ATOM 766 N N . MET A 1 100 ? 18.740 9.720 -14.538 1.00 94.19 100 MET A N 1
ATOM 767 C CA . MET A 1 100 ? 17.646 9.640 -15.503 1.00 94.19 100 MET A CA 1
ATOM 768 C C . MET A 1 100 ? 16.578 10.698 -15.192 1.00 94.19 100 MET A C 1
ATOM 770 O O . MET A 1 100 ? 16.067 10.758 -14.074 1.00 94.19 100 MET A O 1
ATOM 774 N N . GLY A 1 101 ? 16.253 11.524 -16.191 1.00 92.50 101 GLY A N 1
ATOM 775 C CA . GLY A 1 101 ? 15.085 12.414 -16.203 1.00 92.50 101 GLY A CA 1
ATOM 776 C C . GLY A 1 101 ? 13.816 11.706 -16.693 1.00 92.50 101 GLY A C 1
ATOM 777 O O . GLY A 1 101 ? 13.722 10.483 -16.618 1.00 92.50 101 GLY A O 1
ATOM 778 N N . HIS A 1 102 ? 12.875 12.452 -17.273 1.00 91.38 102 HIS A N 1
ATOM 779 C CA . HIS A 1 102 ? 11.699 11.861 -17.920 1.00 91.38 102 HIS A CA 1
ATOM 780 C C . HIS A 1 102 ? 12.086 11.139 -19.211 1.00 91.38 102 HIS A C 1
ATOM 782 O O . HIS A 1 102 ? 12.545 11.787 -20.150 1.00 91.38 102 HIS A O 1
ATOM 788 N N . ASN A 1 103 ? 11.955 9.810 -19.248 1.00 82.38 103 ASN A N 1
ATOM 789 C CA . ASN A 1 103 ? 12.353 9.006 -20.404 1.00 82.38 103 ASN A CA 1
ATOM 790 C C . ASN A 1 103 ? 11.442 7.792 -20.598 1.00 82.38 103 ASN A C 1
ATOM 792 O O . ASN A 1 103 ? 11.072 7.125 -19.636 1.00 82.38 103 ASN A O 1
ATOM 796 N N . ASP A 1 104 ? 11.204 7.425 -21.854 1.00 76.56 104 ASP A N 1
ATOM 797 C CA . ASP A 1 104 ? 10.395 6.252 -22.218 1.00 76.56 104 ASP A CA 1
ATOM 798 C C . ASP A 1 104 ? 11.168 4.926 -22.062 1.00 76.56 104 ASP A C 1
ATOM 800 O O . ASP A 1 104 ? 10.609 3.838 -22.212 1.00 76.56 104 ASP A O 1
ATOM 804 N N . TYR A 1 105 ? 12.477 4.999 -21.799 1.00 89.19 105 TYR A N 1
ATOM 805 C CA . TYR A 1 105 ? 13.383 3.854 -21.793 1.00 89.19 105 TYR A CA 1
ATOM 806 C C . TYR A 1 105 ? 14.634 4.093 -20.936 1.00 89.19 105 TYR A C 1
ATOM 808 O O . TYR A 1 105 ? 15.110 5.216 -20.782 1.00 89.19 105 TYR A O 1
ATOM 816 N N . THR A 1 106 ? 15.213 3.000 -20.433 1.00 93.94 106 THR A N 1
ATOM 817 C CA . THR A 1 106 ? 16.555 2.971 -19.835 1.00 93.94 106 THR A CA 1
ATOM 818 C C . THR A 1 106 ? 17.248 1.612 -20.010 1.00 93.94 106 THR A C 1
ATOM 820 O O . THR A 1 106 ? 16.594 0.560 -20.004 1.00 93.94 106 THR A O 1
ATOM 823 N N . THR A 1 107 ? 18.580 1.629 -20.129 1.00 95.94 107 THR A N 1
ATOM 824 C CA . THR A 1 107 ? 19.467 0.451 -20.030 1.00 95.94 107 THR A CA 1
ATOM 825 C C . THR A 1 107 ? 19.954 0.204 -18.602 1.00 95.94 107 THR A C 1
ATOM 827 O O . THR A 1 107 ? 20.525 -0.847 -18.319 1.00 95.94 107 THR A O 1
ATOM 830 N N . ASN A 1 108 ? 19.722 1.135 -17.673 1.00 95.88 108 ASN A N 1
ATOM 831 C CA . ASN A 1 108 ? 20.182 1.043 -16.288 1.00 95.88 108 ASN A CA 1
ATOM 832 C C . ASN A 1 108 ? 19.244 0.165 -15.448 1.00 95.88 108 ASN A C 1
ATOM 834 O O . ASN A 1 108 ? 18.670 0.588 -14.457 1.00 95.88 108 ASN A O 1
ATOM 838 N N . THR A 1 109 ? 19.092 -1.087 -15.857 1.00 95.75 109 THR A N 1
ATOM 839 C CA . THR A 1 109 ? 18.375 -2.148 -15.136 1.00 95.75 109 THR A CA 1
ATOM 840 C C . THR A 1 109 ? 19.252 -3.395 -15.099 1.00 95.75 109 THR A C 1
ATOM 842 O O . THR A 1 109 ? 20.292 -3.444 -15.762 1.00 95.75 109 THR A O 1
ATOM 845 N N . GLU A 1 110 ? 18.867 -4.410 -14.326 1.00 95.00 110 GLU A N 1
ATOM 846 C CA . GLU A 1 110 ? 19.678 -5.631 -14.192 1.00 95.00 110 GLU A CA 1
ATOM 847 C C . GLU A 1 110 ? 19.841 -6.391 -15.519 1.00 95.00 110 GLU A C 1
ATOM 849 O O . GLU A 1 110 ? 20.863 -7.036 -15.734 1.00 95.00 110 GLU A O 1
ATOM 854 N N . ASP A 1 111 ? 18.881 -6.253 -16.438 1.00 97.00 111 ASP A N 1
ATOM 855 C CA . ASP A 1 111 ? 18.925 -6.888 -17.758 1.00 97.00 111 ASP A CA 1
ATOM 856 C C . ASP A 1 111 ? 19.553 -6.008 -18.843 1.00 97.00 111 ASP A C 1
ATOM 858 O O . ASP A 1 111 ? 19.535 -6.369 -20.020 1.00 97.00 111 ASP A O 1
ATOM 862 N N . GLY A 1 112 ? 20.052 -4.819 -18.490 1.00 96.06 112 GLY A N 1
ATOM 863 C CA . GLY A 1 112 ? 20.563 -3.861 -19.472 1.00 96.06 112 GLY A CA 1
ATOM 864 C C . GLY A 1 112 ? 19.482 -3.284 -20.398 1.00 96.06 112 GLY A C 1
ATOM 865 O O . GLY A 1 112 ? 19.807 -2.604 -21.368 1.00 96.06 112 GLY A O 1
ATOM 866 N N . ASN A 1 113 ? 18.202 -3.573 -20.142 1.00 96.19 113 ASN A N 1
ATOM 867 C CA . ASN A 1 113 ? 17.069 -3.193 -20.977 1.00 96.19 113 ASN A CA 1
ATOM 868 C C . ASN A 1 113 ? 15.780 -3.215 -20.143 1.00 96.19 113 ASN A C 1
ATOM 870 O O . ASN A 1 113 ? 15.264 -4.280 -19.804 1.00 96.19 113 ASN A O 1
ATOM 874 N N . SER A 1 114 ? 15.231 -2.032 -19.869 1.00 96.06 114 SER A N 1
ATOM 875 C CA . SER A 1 114 ? 13.997 -1.869 -19.088 1.00 96.06 114 SER A CA 1
ATOM 876 C C . SER A 1 114 ? 12.804 -2.659 -19.632 1.00 96.06 114 SER A C 1
ATOM 878 O O . SER A 1 114 ? 12.082 -3.253 -18.839 1.00 96.06 114 SER A O 1
ATOM 880 N N . ALA A 1 115 ? 12.607 -2.750 -20.951 1.00 95.81 115 ALA A N 1
ATOM 881 C CA . ALA A 1 115 ? 11.520 -3.547 -21.525 1.00 95.81 115 ALA A CA 1
ATOM 882 C C . ALA A 1 115 ? 11.694 -5.048 -21.244 1.00 95.81 115 ALA A C 1
ATOM 884 O O . ALA A 1 115 ? 10.727 -5.731 -20.906 1.00 95.81 115 ALA A O 1
ATOM 885 N N . LEU A 1 116 ? 12.930 -5.553 -21.316 1.00 97.94 116 LEU A N 1
ATOM 886 C CA . LEU A 1 116 ? 13.239 -6.941 -20.974 1.00 97.94 116 LEU A CA 1
ATOM 887 C C . LEU A 1 116 ? 13.042 -7.206 -19.475 1.00 97.94 116 LEU A C 1
ATOM 889 O O . LEU A 1 116 ? 12.433 -8.215 -19.125 1.00 97.94 116 LEU A O 1
ATOM 893 N N . THR A 1 117 ? 13.480 -6.293 -18.604 1.00 97.75 117 THR A N 1
ATOM 894 C CA . THR A 1 117 ? 13.240 -6.374 -17.152 1.00 97.75 117 THR A CA 1
ATOM 895 C C . THR A 1 117 ? 11.749 -6.389 -16.826 1.00 97.75 117 THR A C 1
ATOM 897 O O . THR A 1 117 ? 11.283 -7.253 -16.082 1.00 97.75 117 THR A O 1
ATOM 900 N N . MET A 1 118 ? 10.971 -5.489 -17.434 1.00 96.62 118 MET A N 1
ATOM 901 C CA . MET A 1 118 ? 9.517 -5.448 -17.275 1.00 96.62 118 MET A CA 1
ATOM 902 C C . MET A 1 118 ? 8.854 -6.741 -17.771 1.00 96.62 118 MET A C 1
ATOM 904 O O . MET A 1 118 ? 8.013 -7.303 -17.072 1.00 96.62 118 MET A O 1
ATOM 908 N N . TRP A 1 119 ? 9.249 -7.258 -18.939 1.00 97.38 119 TRP A N 1
ATOM 909 C CA . TRP A 1 119 ? 8.712 -8.513 -19.475 1.00 97.38 119 TRP A CA 1
ATOM 910 C C . TRP A 1 119 ? 9.047 -9.719 -18.593 1.00 97.38 119 TRP A C 1
ATOM 912 O O . TRP A 1 119 ? 8.161 -10.511 -18.269 1.00 97.38 119 TRP A O 1
ATOM 922 N N . LYS A 1 120 ? 10.302 -9.849 -18.149 1.00 98.31 120 LYS A N 1
ATOM 923 C CA . LYS A 1 120 ? 10.723 -10.914 -17.228 1.00 98.31 120 LYS A CA 1
ATOM 924 C C . LYS A 1 120 ? 9.951 -10.870 -15.916 1.00 98.31 120 LYS A C 1
ATOM 926 O O . LYS A 1 120 ? 9.656 -11.921 -15.364 1.00 98.31 120 LYS A O 1
ATOM 931 N N . PHE A 1 121 ? 9.604 -9.684 -15.420 1.00 97.75 121 PHE A N 1
ATOM 932 C CA . PHE A 1 121 ? 8.724 -9.546 -14.264 1.00 97.75 121 PHE A CA 1
ATOM 933 C C . PHE A 1 121 ? 7.292 -9.997 -14.578 1.00 97.75 121 PHE A C 1
ATOM 935 O O . PHE A 1 121 ? 6.771 -10.884 -13.910 1.00 97.75 121 PHE A O 1
ATOM 942 N N . MET A 1 122 ? 6.658 -9.417 -15.602 1.00 97.06 122 MET A N 1
ATOM 943 C CA . MET A 1 122 ? 5.243 -9.664 -15.903 1.00 97.06 122 MET A CA 1
ATOM 944 C C . MET A 1 122 ? 4.959 -11.118 -16.302 1.00 97.06 122 MET A C 1
ATOM 946 O O . MET A 1 122 ? 3.942 -11.671 -15.894 1.00 97.06 122 MET A O 1
ATOM 950 N N . SER A 1 123 ? 5.869 -11.753 -17.047 1.00 97.56 123 SER A N 1
ATOM 951 C CA . SER A 1 123 ? 5.731 -13.139 -17.528 1.00 97.56 123 SER A CA 1
ATOM 952 C C . SER A 1 123 ? 5.717 -14.202 -16.421 1.00 97.56 123 SER A C 1
ATOM 954 O O . SER A 1 123 ? 5.422 -15.362 -16.700 1.00 97.56 123 SER A O 1
ATOM 956 N N . GLN A 1 124 ? 5.990 -13.825 -15.168 1.00 97.12 124 GLN A N 1
ATOM 957 C CA . GLN A 1 124 ? 5.898 -14.720 -14.010 1.00 97.12 124 GLN A CA 1
ATOM 958 C C . GLN A 1 124 ? 4.462 -14.913 -13.502 1.00 97.12 124 GLN A C 1
ATOM 960 O O . GLN A 1 124 ? 4.228 -15.787 -12.668 1.00 97.12 124 GLN A O 1
ATOM 965 N N . TYR A 1 125 ? 3.503 -14.103 -13.962 1.00 96.31 125 TYR A N 1
ATOM 966 C CA . TYR A 1 125 ? 2.170 -14.026 -13.366 1.00 96.31 125 TYR A CA 1
ATOM 967 C C . TYR A 1 125 ? 1.058 -14.327 -14.368 1.00 96.31 125 TYR A C 1
ATOM 969 O O . TYR A 1 125 ? 1.141 -14.000 -15.550 1.00 96.31 125 TYR A O 1
ATOM 977 N N . THR A 1 126 ? -0.031 -14.903 -13.860 1.00 95.94 126 THR A N 1
ATOM 978 C CA . THR A 1 126 ? -1.276 -15.139 -14.604 1.00 95.94 126 THR A CA 1
ATOM 979 C C . THR A 1 126 ? -2.465 -14.594 -13.808 1.00 95.94 126 THR A C 1
ATOM 981 O O . THR A 1 126 ? -2.318 -14.226 -12.642 1.00 95.94 126 THR A O 1
ATOM 984 N N . LEU A 1 127 ? -3.655 -14.532 -14.412 1.00 93.50 127 LEU A N 1
ATOM 985 C CA . LEU A 1 127 ? -4.875 -14.160 -13.679 1.00 93.50 127 LEU A CA 1
ATOM 986 C C . LEU A 1 127 ? -5.235 -15.164 -12.572 1.00 93.50 127 LEU A C 1
ATOM 988 O O . LEU A 1 127 ? -5.855 -14.774 -11.588 1.00 93.50 127 LEU A O 1
ATOM 992 N N . GLU A 1 128 ? -4.775 -16.411 -12.700 1.00 94.38 128 GLU A N 1
ATOM 993 C CA . GLU A 1 128 ? -4.991 -17.492 -11.731 1.00 94.38 128 GLU A CA 1
ATOM 994 C C . GLU A 1 128 ? -3.914 -17.546 -10.637 1.00 94.38 128 GLU A C 1
ATOM 996 O O . GLU A 1 128 ? -3.944 -18.421 -9.770 1.00 94.38 128 GLU A O 1
ATOM 1001 N N . SER A 1 129 ? -2.935 -16.632 -10.656 1.00 94.56 129 SER A N 1
ATOM 1002 C CA . SER A 1 129 ? -1.940 -16.538 -9.587 1.00 94.56 129 SER A CA 1
ATOM 1003 C C . SER A 1 129 ? -2.650 -16.338 -8.231 1.00 94.56 129 SER A C 1
ATOM 1005 O O . SER A 1 129 ? -3.400 -15.366 -8.083 1.00 94.56 129 SER A O 1
ATOM 1007 N N . PRO A 1 130 ? -2.434 -17.225 -7.234 1.00 94.44 130 PRO A N 1
ATOM 1008 C CA . PRO A 1 130 ? -3.184 -17.196 -5.981 1.00 94.44 130 PRO A CA 1
ATOM 1009 C C . PRO A 1 130 ? -3.051 -15.864 -5.240 1.00 94.44 130 PRO A C 1
ATOM 1011 O O . PRO A 1 130 ? -1.944 -15.395 -4.985 1.00 94.44 130 PRO A O 1
ATOM 1014 N N . CYS A 1 131 ? -4.183 -15.276 -4.857 1.00 95.25 131 CYS A N 1
ATOM 1015 C CA . CYS A 1 131 ? -4.236 -14.071 -4.033 1.00 95.25 131 CYS A CA 1
ATOM 1016 C C . CYS A 1 131 ? -5.557 -13.974 -3.263 1.00 95.25 131 CYS A C 1
ATOM 1018 O O . CYS A 1 131 ? -6.556 -14.609 -3.611 1.00 95.25 131 CYS A O 1
ATOM 1020 N N . ASP A 1 132 ? -5.579 -13.134 -2.231 1.00 95.56 132 ASP A N 1
ATOM 1021 C CA . ASP A 1 132 ? -6.814 -12.748 -1.567 1.00 95.56 132 ASP A CA 1
ATOM 1022 C C . ASP A 1 132 ? -7.509 -11.659 -2.389 1.00 95.56 132 ASP A C 1
ATOM 1024 O O . ASP A 1 132 ? -7.225 -10.467 -2.281 1.00 95.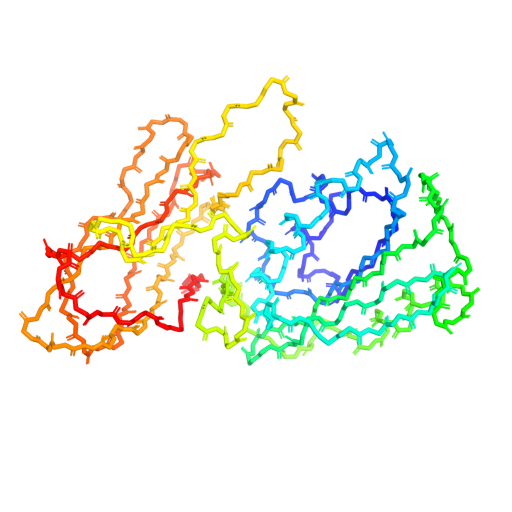56 132 ASP A O 1
ATOM 1028 N N . THR A 1 133 ? -8.462 -12.079 -3.217 1.00 93.69 133 THR A N 1
ATOM 1029 C CA . THR A 1 133 ? -9.293 -11.163 -4.019 1.00 93.69 133 THR A CA 1
ATOM 1030 C C . THR A 1 133 ? -10.137 -10.193 -3.183 1.00 93.69 133 THR A C 1
ATOM 1032 O O . THR A 1 133 ? -10.687 -9.243 -3.728 1.00 93.69 133 THR A O 1
ATOM 1035 N N . THR A 1 134 ? -10.262 -10.403 -1.870 1.00 94.75 134 THR A N 1
ATOM 1036 C CA . THR A 1 134 ? -10.954 -9.465 -0.981 1.00 94.75 134 THR A CA 1
ATOM 1037 C C . THR A 1 134 ? -10.039 -8.377 -0.436 1.00 94.75 134 THR A C 1
ATOM 1039 O O . THR A 1 134 ? -10.544 -7.335 -0.030 1.00 94.75 134 THR A O 1
ATOM 1042 N N . LEU A 1 135 ? -8.715 -8.555 -0.460 1.00 94.38 135 LEU A N 1
ATOM 1043 C CA . LEU A 1 135 ? -7.764 -7.596 0.097 1.00 94.38 135 LEU A CA 1
ATOM 1044 C C . LEU A 1 135 ? -7.812 -6.253 -0.648 1.00 94.38 135 LEU A C 1
ATOM 1046 O O . LEU A 1 135 ? -7.558 -6.184 -1.856 1.00 94.38 135 LEU A O 1
ATOM 1050 N N . LYS A 1 136 ? -8.088 -5.174 0.095 1.00 92.19 136 LYS A N 1
ATOM 1051 C CA . LYS A 1 136 ? -8.089 -3.796 -0.420 1.00 92.19 136 LYS A CA 1
ATOM 1052 C C . LYS A 1 136 ? -6.973 -2.945 0.159 1.00 92.19 136 LYS A C 1
ATOM 1054 O O . LYS A 1 136 ? -6.442 -2.099 -0.549 1.00 92.19 136 LYS A O 1
ATOM 1059 N N . TRP A 1 137 ? -6.590 -3.170 1.410 1.00 93.19 137 TRP A N 1
ATOM 1060 C CA . TRP A 1 137 ? -5.510 -2.411 2.032 1.00 93.19 137 TRP A CA 1
ATOM 1061 C C . TRP A 1 137 ? -4.929 -3.164 3.222 1.00 93.19 137 TRP A C 1
ATOM 1063 O O . TRP A 1 137 ? -5.673 -3.613 4.089 1.00 93.19 137 TRP A O 1
ATOM 1073 N N . ARG A 1 138 ? -3.607 -3.305 3.270 1.00 94.81 138 ARG A N 1
ATOM 1074 C CA . ARG A 1 138 ? -2.865 -3.909 4.377 1.00 94.81 138 ARG A CA 1
ATOM 1075 C C . ARG A 1 138 ? -1.476 -3.263 4.463 1.00 94.81 138 ARG A C 1
ATOM 1077 O O . ARG A 1 138 ? -0.560 -3.698 3.773 1.00 94.81 138 ARG A O 1
ATOM 1084 N N . PRO A 1 139 ? -1.303 -2.236 5.306 1.00 93.69 139 PRO A N 1
ATOM 1085 C CA . PRO A 1 139 ? -0.049 -1.488 5.400 1.00 93.69 139 PRO A CA 1
ATOM 1086 C C . PRO A 1 139 ? 1.069 -2.236 6.138 1.00 93.69 139 PRO A C 1
ATOM 1088 O O . PRO A 1 139 ? 2.221 -1.841 6.025 1.00 93.69 139 PRO A O 1
ATOM 1091 N N . ASN A 1 140 ? 0.744 -3.297 6.893 1.00 95.19 140 ASN A N 1
ATOM 1092 C CA . ASN A 1 140 ? 1.701 -4.051 7.716 1.00 95.19 140 ASN A CA 1
ATOM 1093 C C . ASN A 1 140 ? 2.531 -3.138 8.642 1.00 95.19 140 ASN A C 1
ATOM 1095 O O . ASN A 1 140 ? 3.755 -3.263 8.722 1.00 95.19 140 ASN A O 1
ATOM 1099 N N . VAL A 1 141 ? 1.861 -2.211 9.336 1.00 93.06 141 VAL A N 1
ATOM 1100 C CA . VAL A 1 141 ? 2.507 -1.201 10.194 1.00 93.06 141 VAL A CA 1
ATOM 1101 C C . VAL A 1 141 ? 3.330 -1.783 11.343 1.00 93.06 141 VAL A C 1
ATOM 1103 O O . VAL A 1 141 ? 4.164 -1.099 11.923 1.00 93.06 141 VAL A O 1
ATOM 1106 N N . GLU A 1 142 ? 3.086 -3.045 11.680 1.00 93.62 142 GLU A N 1
ATOM 1107 C CA . GLU A 1 142 ? 3.799 -3.814 12.693 1.00 93.62 142 GLU A CA 1
ATOM 1108 C C . GLU A 1 142 ? 5.170 -4.345 12.237 1.00 93.62 142 GLU A C 1
ATOM 1110 O O . GLU A 1 142 ? 5.852 -5.012 13.015 1.00 93.62 142 GLU A O 1
ATOM 1115 N N . THR A 1 143 ? 5.552 -4.124 10.975 1.00 95.31 143 THR A N 1
ATOM 1116 C CA . THR A 1 143 ? 6.790 -4.672 10.405 1.00 95.31 143 THR A CA 1
ATOM 1117 C C . THR A 1 143 ? 8.016 -4.128 11.153 1.00 95.31 143 THR A C 1
ATOM 1119 O O . THR A 1 143 ? 8.142 -2.909 11.280 1.00 95.31 143 THR A O 1
ATOM 1122 N N . PRO A 1 144 ? 8.937 -4.992 11.631 1.00 93.25 144 PRO A N 1
ATOM 1123 C CA . PRO A 1 144 ? 10.184 -4.546 12.247 1.00 93.25 144 PRO A CA 1
ATOM 1124 C C . PRO A 1 144 ? 10.973 -3.612 11.328 1.00 93.25 144 PRO A C 1
ATOM 1126 O O . PRO A 1 144 ? 10.968 -3.798 10.113 1.00 93.25 144 PRO A O 1
ATOM 1129 N N . ASP A 1 145 ? 11.649 -2.625 11.914 1.00 91.88 145 ASP A N 1
ATOM 1130 C CA . ASP A 1 145 ? 12.486 -1.636 11.215 1.00 91.88 145 ASP A CA 1
ATOM 1131 C C . ASP A 1 145 ? 11.744 -0.736 10.209 1.00 91.88 145 ASP A C 1
ATOM 1133 O O . ASP A 1 145 ? 12.367 0.054 9.498 1.00 91.88 145 ASP A O 1
ATOM 1137 N N . TRP A 1 146 ? 10.413 -0.812 10.162 1.00 93.75 146 TRP A N 1
ATOM 1138 C CA . TRP A 1 146 ? 9.593 0.151 9.445 1.00 93.75 146 TRP A CA 1
ATOM 1139 C C . TRP A 1 146 ? 9.285 1.347 10.349 1.00 93.75 146 TRP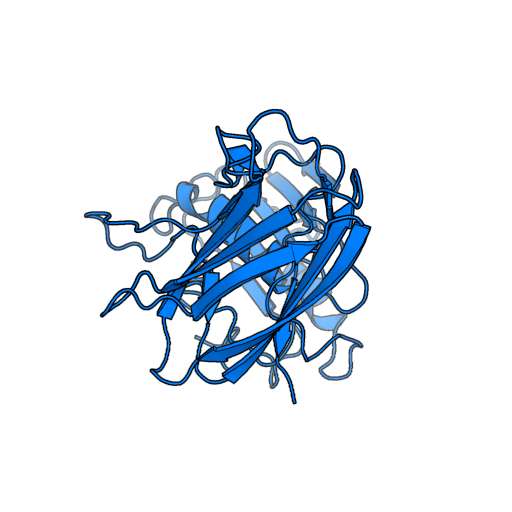 A C 1
ATOM 1141 O O . TRP A 1 146 ? 8.903 1.159 11.503 1.00 93.75 146 TRP A O 1
ATOM 1151 N N . ASP A 1 147 ? 9.441 2.567 9.831 1.00 94.19 147 ASP A N 1
ATOM 1152 C CA . ASP A 1 147 ? 9.112 3.812 10.537 1.00 94.19 147 ASP A CA 1
ATOM 1153 C C . ASP A 1 147 ? 7.802 4.405 9.988 1.00 94.19 147 ASP A C 1
ATOM 1155 O O . ASP A 1 147 ? 7.839 5.145 8.998 1.00 94.19 147 ASP A O 1
ATOM 1159 N N . PRO A 1 148 ? 6.641 4.135 10.616 1.00 93.56 148 PRO A N 1
ATOM 1160 C CA . PRO A 1 148 ? 5.357 4.607 10.112 1.00 93.56 148 PRO A CA 1
ATOM 1161 C C . PRO A 1 148 ? 5.277 6.134 9.982 1.00 93.56 148 PRO A C 1
ATOM 1163 O O . PRO A 1 148 ? 4.590 6.637 9.089 1.00 93.56 148 PRO A O 1
ATOM 1166 N N . GLU A 1 149 ? 5.943 6.894 10.858 1.00 93.94 149 GLU A N 1
ATOM 1167 C CA . GLU A 1 149 ? 5.819 8.356 10.882 1.00 93.94 149 GLU A CA 1
ATOM 1168 C C . GLU A 1 149 ? 6.437 8.988 9.626 1.00 93.94 149 GLU A C 1
ATOM 1170 O O . GLU A 1 149 ? 5.836 9.889 9.033 1.00 93.94 149 GLU A O 1
ATOM 1175 N N . SER A 1 150 ? 7.555 8.442 9.127 1.00 92.12 150 SER A N 1
ATOM 1176 C CA . SER A 1 150 ? 8.142 8.840 7.834 1.00 92.12 150 SER A CA 1
ATOM 1177 C C . SER A 1 150 ? 7.219 8.570 6.631 1.00 92.12 150 SER A C 1
ATOM 1179 O O . SER A 1 150 ? 7.295 9.248 5.601 1.00 92.12 150 SER A O 1
ATOM 1181 N N . HIS A 1 151 ? 6.271 7.646 6.796 1.00 90.56 151 HIS A N 1
ATOM 1182 C CA . HIS A 1 151 ? 5.257 7.272 5.811 1.00 90.56 151 HIS A CA 1
ATOM 1183 C C . HIS A 1 151 ? 3.888 7.922 6.088 1.00 90.56 151 HIS A C 1
ATOM 1185 O O . HIS A 1 151 ? 2.860 7.515 5.541 1.00 90.56 151 HIS A O 1
ATOM 1191 N N . GLY A 1 152 ? 3.868 8.985 6.901 1.00 89.56 152 GLY A N 1
ATOM 1192 C CA . GLY A 1 152 ? 2.705 9.839 7.151 1.00 89.56 152 GLY A CA 1
ATOM 1193 C C . GLY A 1 152 ? 1.662 9.259 8.094 1.00 89.56 152 GLY A C 1
ATOM 1194 O O . GLY A 1 152 ? 0.504 9.685 8.063 1.00 89.56 152 GLY A O 1
ATOM 1195 N N . TRP A 1 153 ? 2.066 8.315 8.936 1.00 94.19 153 TRP A N 1
ATOM 1196 C CA . TRP A 1 153 ? 1.260 7.873 10.060 1.00 94.19 153 TRP A CA 1
ATOM 1197 C C . TRP A 1 153 ? 1.458 8.785 11.266 1.00 94.19 153 TRP A C 1
ATOM 1199 O O . TRP A 1 153 ? 2.495 9.409 11.453 1.00 94.19 153 TRP A O 1
ATOM 1209 N N . THR A 1 154 ? 0.443 8.842 12.118 1.00 95.50 154 THR A N 1
ATOM 1210 C CA . THR A 1 154 ? 0.558 9.363 13.480 1.00 95.50 154 THR A CA 1
ATOM 1211 C C . THR A 1 154 ? 0.616 8.181 14.433 1.00 95.50 154 THR A C 1
ATOM 1213 O O . THR A 1 154 ? -0.329 7.392 14.472 1.00 95.50 154 THR A O 1
ATOM 1216 N N . VAL A 1 155 ? 1.689 8.060 15.214 1.00 95.38 155 VAL A N 1
ATOM 1217 C CA . VAL A 1 155 ? 1.892 6.931 16.132 1.00 95.38 155 VAL A CA 1
ATOM 1218 C C . VAL A 1 155 ? 2.058 7.445 17.558 1.00 95.38 155 VAL A C 1
ATOM 1220 O O . VAL A 1 155 ? 2.825 8.366 17.808 1.00 95.38 155 VAL A O 1
ATOM 1223 N N . ASN A 1 156 ? 1.326 6.860 18.510 1.00 94.88 156 ASN A N 1
ATOM 1224 C CA . ASN A 1 156 ? 1.443 7.150 19.949 1.00 94.88 156 ASN A CA 1
ATOM 1225 C C . ASN A 1 156 ? 1.380 8.642 20.355 1.00 94.88 156 ASN A C 1
ATOM 1227 O O . ASN A 1 156 ? 1.892 9.024 21.411 1.00 94.88 156 ASN A O 1
ATOM 1231 N N . LYS A 1 157 ? 0.706 9.491 19.571 1.00 95.81 157 LYS A N 1
ATOM 1232 C CA . LYS A 1 157 ? 0.597 10.934 19.821 1.00 95.81 157 LYS A CA 1
ATOM 1233 C C . LYS A 1 157 ? -0.658 11.264 20.627 1.00 95.81 157 LYS A C 1
ATOM 1235 O O . LYS A 1 157 ? -1.781 11.208 20.122 1.00 95.81 157 LYS A O 1
ATOM 1240 N N . GLY A 1 158 ? -0.474 11.636 21.894 1.00 95.62 158 GLY A N 1
ATOM 1241 C CA . GLY A 1 158 ? -1.589 11.840 22.821 1.00 95.62 158 GLY A CA 1
ATOM 1242 C C . GLY A 1 158 ? -2.417 10.558 22.957 1.00 95.62 158 GLY A C 1
ATOM 1243 O O . GLY A 1 158 ? -1.871 9.489 23.248 1.00 95.62 158 GLY A O 1
ATOM 1244 N N . ASN A 1 159 ? -3.726 10.657 22.723 1.00 96.69 159 ASN A N 1
ATOM 1245 C CA . ASN A 1 159 ? -4.624 9.498 22.728 1.00 96.69 159 ASN A CA 1
ATOM 1246 C C . ASN A 1 159 ? -4.623 8.714 21.405 1.00 96.69 159 ASN A C 1
ATOM 1248 O O . ASN A 1 159 ? -5.225 7.648 21.353 1.00 96.69 159 ASN A O 1
ATOM 1252 N N . ILE A 1 160 ? -3.958 9.184 20.346 1.00 97.12 160 ILE A N 1
ATOM 1253 C CA . ILE A 1 160 ? -3.855 8.438 19.086 1.00 97.12 160 ILE A CA 1
ATOM 1254 C C . ILE A 1 160 ? -2.808 7.339 19.253 1.00 97.12 160 ILE A C 1
ATOM 1256 O O . ILE A 1 160 ? -1.629 7.628 19.439 1.00 97.12 160 ILE A O 1
ATOM 1260 N N . LEU A 1 161 ? -3.240 6.081 19.167 1.00 96.31 161 LEU A N 1
ATOM 1261 C CA . LEU A 1 161 ? -2.341 4.932 19.056 1.00 96.31 161 LEU A CA 1
ATOM 1262 C C . LEU A 1 161 ? -1.780 4.847 17.641 1.00 96.31 161 LEU A C 1
ATOM 1264 O O . LEU A 1 161 ? -0.569 4.760 17.453 1.00 96.31 161 LEU A O 1
ATOM 1268 N N . LEU A 1 162 ? -2.678 4.912 16.660 1.00 96.81 162 LEU A N 1
ATOM 1269 C CA . LEU A 1 162 ? -2.359 4.809 15.247 1.00 96.81 162 LEU A CA 1
ATOM 1270 C C . LEU A 1 162 ? -3.327 5.683 14.449 1.00 96.81 162 LEU A C 1
ATOM 1272 O O . LEU A 1 162 ? -4.534 5.624 14.675 1.00 96.81 162 LEU A O 1
ATOM 1276 N N . GLY A 1 163 ? -2.821 6.490 13.524 1.00 95.81 163 GLY A N 1
ATOM 1277 C CA . GLY A 1 163 ? -3.631 7.339 12.658 1.00 95.81 163 GLY A CA 1
ATOM 1278 C C . GLY A 1 163 ? -3.052 7.439 11.253 1.00 95.81 163 GLY A C 1
ATOM 1279 O O . GLY A 1 163 ? -1.840 7.536 11.099 1.00 95.81 163 GLY A O 1
ATOM 1280 N N . PHE A 1 164 ? -3.917 7.436 10.245 1.00 93.69 164 PHE A N 1
ATOM 1281 C CA . PHE A 1 164 ? -3.572 7.583 8.831 1.00 93.69 164 PHE A CA 1
ATOM 1282 C C . PHE A 1 164 ? -4.673 8.360 8.114 1.00 93.69 164 PHE A C 1
ATOM 1284 O O . PHE A 1 164 ? -5.837 8.277 8.502 1.00 93.69 164 PHE A O 1
ATOM 1291 N N . GLY A 1 165 ? -4.342 9.105 7.063 1.00 88.19 165 GLY A N 1
ATOM 1292 C CA . GLY A 1 165 ? -5.320 9.984 6.429 1.00 88.19 165 GLY A CA 1
ATOM 1293 C C . GLY A 1 165 ? -5.462 11.317 7.151 1.00 88.19 165 GLY A C 1
ATOM 1294 O O . GLY A 1 165 ? -5.795 11.390 8.335 1.00 88.19 165 GLY A O 1
ATOM 1295 N N . ALA A 1 166 ? -5.253 12.388 6.400 1.00 79.81 166 ALA A N 1
ATOM 1296 C CA . ALA A 1 166 ? -5.591 13.745 6.794 1.00 79.81 166 ALA A CA 1
ATOM 1297 C C . ALA A 1 166 ? -6.115 14.486 5.566 1.00 79.81 166 ALA A C 1
ATOM 1299 O O . ALA A 1 166 ? -5.744 14.143 4.444 1.00 79.81 166 ALA A O 1
ATOM 1300 N N . GLU A 1 167 ? -6.961 15.489 5.781 1.00 69.50 167 GLU A N 1
ATOM 1301 C CA . GLU A 1 167 ? -7.392 16.383 4.710 1.00 69.50 167 GLU A CA 1
ATOM 1302 C C . GLU A 1 167 ? -6.159 17.071 4.106 1.00 69.50 167 GLU A C 1
ATOM 1304 O O . GLU A 1 167 ? -5.340 17.644 4.830 1.00 69.50 167 GLU A O 1
ATOM 1309 N N . GLN A 1 168 ? -5.982 16.963 2.789 1.00 65.62 168 GLN A N 1
ATOM 1310 C CA . GLN A 1 168 ? -4.833 17.540 2.094 1.00 65.62 168 GLN A CA 1
ATOM 1311 C C . GLN A 1 168 ? -5.316 18.589 1.096 1.00 65.62 168 GLN A C 1
ATOM 1313 O O . GLN A 1 168 ? -5.625 18.283 -0.052 1.00 65.62 168 GLN A O 1
ATOM 1318 N N . GLN A 1 169 ? -5.328 19.854 1.511 1.00 59.12 169 GLN A N 1
ATOM 1319 C CA . GLN A 1 169 ? -5.428 20.962 0.566 1.00 59.12 169 GLN A CA 1
ATOM 1320 C C . GLN A 1 169 ? -4.026 21.289 0.058 1.00 59.12 169 GLN A C 1
ATOM 1322 O O . GLN A 1 169 ? -3.186 21.798 0.799 1.00 59.12 169 GLN A O 1
ATOM 1327 N N . THR A 1 170 ? -3.750 20.982 -1.209 1.00 61.62 170 THR A N 1
ATOM 1328 C CA . THR A 1 170 ? -2.531 21.463 -1.868 1.00 61.62 170 THR A CA 1
ATOM 1329 C C . THR A 1 170 ? -2.909 22.319 -3.066 1.00 61.62 170 THR A C 1
ATOM 1331 O O . THR A 1 170 ? -3.761 21.944 -3.868 1.00 61.62 170 THR A O 1
ATOM 1334 N N . SER A 1 171 ? -2.246 23.466 -3.218 1.00 61.22 171 SER A N 1
ATOM 1335 C CA . SER A 1 171 ? -2.421 24.359 -4.373 1.00 61.22 171 SER A CA 1
ATOM 1336 C C . SER A 1 171 ? -1.960 23.733 -5.693 1.00 61.22 171 SER A C 1
ATOM 1338 O O . SER A 1 171 ? -2.247 24.258 -6.763 1.00 61.22 171 SER A O 1
ATOM 1340 N N . GLN A 1 172 ? -1.234 22.614 -5.620 1.00 61.56 172 GLN A N 1
ATOM 1341 C CA . GLN A 1 172 ? -0.641 21.944 -6.769 1.00 61.56 172 GLN A CA 1
ATOM 1342 C C . GLN A 1 172 ? -1.543 20.852 -7.362 1.00 61.56 172 GLN A C 1
ATOM 1344 O O . GLN A 1 172 ? -1.220 20.381 -8.446 1.00 61.56 172 GLN A O 1
ATOM 1349 N N . ASN A 1 173 ? -2.634 20.449 -6.689 1.00 61.69 173 ASN A N 1
ATOM 1350 C CA . ASN A 1 173 ? -3.608 19.441 -7.149 1.00 61.69 173 ASN A CA 1
ATOM 1351 C C . ASN A 1 173 ? -2.971 18.203 -7.815 1.00 61.69 173 ASN A C 1
ATOM 1353 O O . ASN A 1 173 ? -3.412 17.736 -8.861 1.00 61.69 173 ASN A O 1
ATOM 1357 N N . GLN A 1 174 ? -1.872 17.707 -7.240 1.00 65.50 174 GLN A N 1
ATOM 1358 C CA . GLN A 1 174 ? -1.120 16.584 -7.814 1.00 65.50 174 GLN A CA 1
ATOM 1359 C C . GLN A 1 174 ? -1.783 15.230 -7.513 1.00 65.50 174 GLN A C 1
ATOM 1361 O O . GLN A 1 174 ? -1.269 14.201 -7.928 1.00 65.50 174 GLN A O 1
ATOM 1366 N N . ASN A 1 175 ? -2.894 15.224 -6.763 1.00 67.38 175 ASN A N 1
ATOM 1367 C CA . ASN A 1 175 ? -3.692 14.049 -6.398 1.00 67.38 175 ASN A CA 1
ATOM 1368 C C . ASN A 1 175 ? -2.936 12.912 -5.688 1.00 67.38 175 ASN A C 1
ATOM 1370 O O . ASN A 1 175 ? -3.452 11.804 -5.553 1.00 67.38 175 ASN A O 1
ATOM 1374 N N . VAL A 1 176 ? -1.732 13.188 -5.185 1.00 73.75 176 VAL A N 1
ATOM 1375 C CA . VAL A 1 176 ? -0.966 12.269 -4.347 1.00 73.75 176 VAL A CA 1
ATOM 1376 C C . VAL A 1 176 ? -1.223 12.664 -2.898 1.00 73.75 176 VAL A C 1
ATOM 1378 O O . VAL A 1 176 ? -0.573 13.573 -2.379 1.00 73.75 176 VAL A O 1
ATOM 1381 N N . TYR A 1 177 ? -2.168 11.994 -2.237 1.00 76.19 177 TYR A N 1
ATOM 1382 C CA . TYR A 1 177 ? -2.595 12.187 -0.843 1.00 76.19 177 TYR A CA 1
ATOM 1383 C C . TYR A 1 177 ? -2.290 10.961 0.035 1.00 76.19 177 TYR A C 1
ATOM 1385 O O . TYR A 1 177 ? -2.183 9.855 -0.459 1.00 76.19 177 TYR A O 1
ATOM 1393 N N . ARG A 1 178 ? -2.000 11.149 1.331 1.00 80.88 178 ARG A N 1
ATOM 1394 C CA . ARG A 1 178 ? -1.782 10.011 2.247 1.00 80.88 178 ARG A CA 1
ATOM 1395 C C . ARG A 1 178 ? -3.119 9.750 2.915 1.00 80.88 178 ARG A C 1
ATOM 1397 O O . ARG A 1 178 ? -3.329 10.234 4.022 1.00 80.88 178 ARG A O 1
ATOM 1404 N N . SER A 1 179 ? -4.042 9.134 2.185 1.00 82.88 179 SER A N 1
ATOM 1405 C CA . SER A 1 179 ? -5.432 8.902 2.582 1.00 82.88 179 SER A CA 1
ATOM 1406 C C . SER A 1 179 ? -5.858 7.494 2.172 1.00 82.88 179 SER A C 1
ATOM 1408 O O . SER A 1 179 ? -5.391 6.946 1.175 1.00 82.88 179 SER A O 1
ATOM 1410 N N . LEU A 1 180 ? -6.753 6.887 2.952 1.00 87.62 180 LEU A N 1
ATOM 1411 C CA . LEU A 1 180 ? -7.475 5.710 2.473 1.00 87.62 180 LEU A CA 1
ATOM 1412 C C . LEU A 1 180 ? -8.434 6.172 1.390 1.00 87.62 180 LEU A C 1
ATOM 1414 O O . LEU A 1 180 ? -9.098 7.185 1.586 1.00 87.62 180 LEU A O 1
ATOM 1418 N N . GLN A 1 181 ? -8.583 5.428 0.301 1.00 84.19 181 GLN A N 1
ATOM 1419 C CA . GLN A 1 181 ? -9.628 5.746 -0.668 1.00 84.19 181 GLN A CA 1
ATOM 1420 C C . GLN A 1 181 ? -10.403 4.502 -1.050 1.00 84.19 181 GLN A C 1
ATOM 1422 O O . GLN A 1 181 ? -9.836 3.501 -1.491 1.00 84.19 181 GLN A O 1
ATOM 1427 N N . LEU A 1 182 ? -11.710 4.583 -0.842 1.00 87.94 182 LEU A N 1
ATOM 1428 C CA . LEU A 1 182 ? -12.653 3.484 -0.979 1.00 87.94 182 LEU A CA 1
ATOM 1429 C C . LEU A 1 182 ? -13.798 3.924 -1.889 1.00 87.94 182 LEU A C 1
ATOM 1431 O O . LEU A 1 182 ? -14.112 5.112 -1.982 1.00 87.94 182 LEU A O 1
ATOM 1435 N N . GLU A 1 183 ? -14.424 2.955 -2.541 1.00 88.31 183 GLU A N 1
ATOM 1436 C CA . GLU A 1 183 ? -15.624 3.147 -3.355 1.00 88.31 183 GLU A CA 1
ATOM 1437 C C . GLU A 1 183 ? -16.821 2.445 -2.721 1.00 88.31 183 GLU A C 1
ATOM 1439 O O . GLU A 1 183 ? -16.725 1.912 -1.617 1.00 88.31 183 GLU A O 1
ATOM 1444 N N . ASN A 1 184 ? -17.954 2.438 -3.420 1.00 91.19 184 ASN A N 1
ATOM 1445 C CA . ASN A 1 184 ? -19.131 1.716 -2.968 1.00 91.19 184 ASN A CA 1
ATOM 1446 C C . ASN A 1 184 ? -18.831 0.237 -2.733 1.00 91.19 184 ASN A C 1
ATOM 1448 O O . ASN A 1 184 ? -18.319 -0.465 -3.603 1.00 91.19 184 ASN A O 1
ATOM 1452 N N . GLY A 1 185 ? -19.223 -0.253 -1.565 1.00 93.00 185 GLY A N 1
ATOM 1453 C CA . GLY A 1 185 ? -18.964 -1.630 -1.191 1.00 93.00 185 GLY A CA 1
ATOM 1454 C C . GLY A 1 185 ? -19.257 -1.906 0.270 1.00 93.00 185 GLY A C 1
ATOM 1455 O O . GLY A 1 185 ? -19.415 -0.999 1.091 1.00 93.00 185 GLY A O 1
ATOM 1456 N N . LYS A 1 186 ? -19.320 -3.197 0.586 1.00 96.81 186 LYS A N 1
ATOM 1457 C CA . LYS A 1 186 ? -19.326 -3.700 1.956 1.00 96.81 186 LYS A CA 1
ATOM 1458 C C . LYS A 1 186 ? -17.913 -4.130 2.297 1.00 96.81 186 LYS A C 1
ATOM 1460 O O . LYS A 1 186 ? -17.283 -4.844 1.521 1.00 96.81 186 LYS A O 1
ATOM 1465 N N . TYR A 1 187 ? -17.423 -3.706 3.446 1.00 97.31 187 TYR A N 1
ATOM 1466 C CA . TYR A 1 187 ? -16.049 -3.933 3.856 1.00 97.31 187 TYR A CA 1
ATOM 1467 C C . TYR A 1 187 ? -16.002 -4.432 5.291 1.00 97.31 187 TYR A C 1
ATOM 1469 O O . TYR A 1 187 ? -16.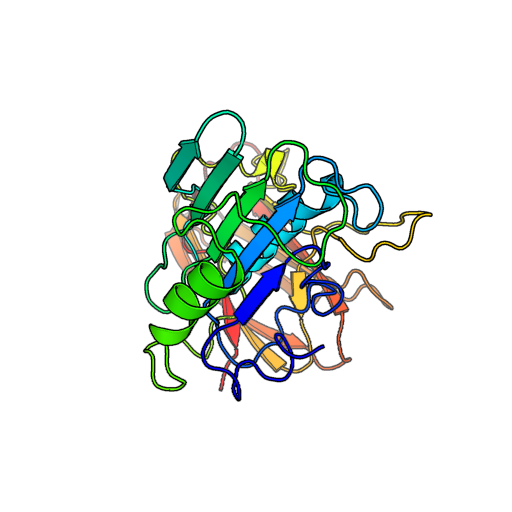891 -4.142 6.090 1.00 97.31 187 TYR A O 1
ATOM 1477 N N . LYS A 1 188 ? -14.917 -5.126 5.616 1.00 97.50 188 LYS A N 1
ATOM 1478 C CA . LYS A 1 188 ? -14.508 -5.416 6.984 1.00 97.50 188 LYS A CA 1
ATOM 1479 C C . LYS A 1 188 ? -13.151 -4.779 7.249 1.00 97.50 188 LYS A C 1
ATOM 1481 O O . LYS A 1 188 ? -12.213 -4.940 6.465 1.00 97.50 188 LYS A O 1
ATOM 1486 N N . LEU A 1 189 ? -13.058 -4.053 8.353 1.00 98.00 189 LEU A N 1
ATOM 1487 C CA . LEU A 1 189 ? -11.807 -3.598 8.942 1.00 98.00 189 LEU A CA 1
ATOM 1488 C C . LEU A 1 189 ? -11.377 -4.634 9.980 1.00 98.00 189 LEU A C 1
ATOM 1490 O O . LEU A 1 189 ? -12.137 -4.941 10.899 1.00 98.00 189 LEU A O 1
ATOM 1494 N N . CYS A 1 190 ? -10.165 -5.159 9.841 1.00 98.00 190 CYS A N 1
ATOM 1495 C CA . CYS A 1 190 ? -9.618 -6.187 10.716 1.00 98.00 190 CYS A CA 1
ATOM 1496 C C . CYS A 1 190 ? -8.296 -5.728 11.327 1.00 98.00 190 CYS A C 1
ATOM 1498 O O . CYS A 1 190 ? -7.482 -5.123 10.632 1.00 98.00 190 CYS A O 1
ATOM 1500 N N . PHE A 1 191 ? -8.072 -6.035 12.602 1.00 98.19 191 PHE A N 1
ATOM 1501 C CA . PHE A 1 191 ? -6.778 -5.888 13.274 1.00 98.19 191 PHE A CA 1
ATOM 1502 C C . PHE A 1 191 ? -6.772 -6.667 14.595 1.00 98.19 191 PHE A C 1
ATOM 1504 O O . PHE A 1 191 ? -7.821 -7.046 15.105 1.00 98.19 191 PHE A O 1
ATOM 1511 N N . HIS A 1 192 ? -5.592 -6.882 15.164 1.00 97.69 192 HIS A N 1
ATOM 1512 C CA . HIS A 1 192 ? -5.408 -7.427 16.504 1.00 97.69 192 HIS A CA 1
ATOM 1513 C C . HIS A 1 192 ? -4.956 -6.317 17.455 1.00 97.69 192 HIS A C 1
ATOM 1515 O O . HIS A 1 192 ? -4.038 -5.563 17.116 1.00 97.69 192 HIS A O 1
ATOM 1521 N N . ALA A 1 193 ? -5.581 -6.224 18.630 1.00 97.19 193 ALA A N 1
ATOM 1522 C CA . ALA A 1 193 ? -5.190 -5.295 19.687 1.00 97.19 193 ALA A CA 1
ATOM 1523 C C . ALA A 1 193 ? -4.653 -6.066 20.896 1.00 97.19 193 ALA A C 1
ATOM 1525 O O . ALA A 1 193 ? -5.421 -6.719 21.597 1.00 97.19 193 ALA A O 1
ATOM 1526 N N . ASP A 1 194 ? -3.357 -5.948 21.158 1.00 96.75 194 ASP A N 1
ATOM 1527 C CA . ASP A 1 194 ? -2.668 -6.588 22.280 1.00 96.75 194 ASP A CA 1
ATOM 1528 C C . ASP A 1 194 ? -2.461 -5.595 23.437 1.00 96.75 194 ASP A C 1
ATOM 1530 O O . ASP A 1 194 ? -2.110 -4.434 23.208 1.00 96.75 194 ASP A O 1
ATOM 1534 N N . GLY A 1 195 ? -2.698 -6.029 24.678 1.00 95.31 195 GLY A N 1
ATOM 1535 C CA . GLY A 1 195 ? -2.607 -5.196 25.884 1.00 95.31 195 GLY A CA 1
ATOM 1536 C C . GLY A 1 195 ? -3.507 -5.678 27.031 1.00 95.31 195 GLY A C 1
ATOM 1537 O O . GLY A 1 195 ? -4.045 -6.782 26.995 1.00 95.31 195 GLY A O 1
ATOM 1538 N N . ASP A 1 196 ? -3.684 -4.848 28.067 1.00 95.50 196 ASP A N 1
ATOM 1539 C CA . ASP A 1 196 ? -4.553 -5.168 29.217 1.00 95.50 196 ASP A CA 1
ATOM 1540 C C . ASP A 1 196 ? -6.024 -5.283 28.777 1.00 95.50 196 ASP A C 1
ATOM 1542 O O . ASP A 1 196 ? -6.627 -4.311 28.323 1.00 95.50 196 ASP A O 1
ATOM 1546 N N . THR A 1 197 ? -6.613 -6.468 28.957 1.00 94.75 197 THR A N 1
ATOM 1547 C CA . THR A 1 197 ? -7.972 -6.828 28.508 1.00 94.75 197 THR A CA 1
ATOM 1548 C C . THR A 1 197 ? -9.091 -6.024 29.168 1.00 94.75 197 THR A C 1
ATOM 1550 O O . THR A 1 197 ? -10.228 -6.035 28.699 1.00 94.75 197 THR A O 1
ATOM 1553 N N . ARG A 1 198 ? -8.791 -5.295 30.247 1.00 94.38 198 ARG A N 1
ATOM 1554 C CA . ARG A 1 198 ? -9.736 -4.377 30.903 1.00 94.38 198 ARG A CA 1
ATOM 1555 C C . ARG A 1 198 ? -9.788 -3.004 30.231 1.00 94.38 198 ARG A C 1
ATOM 1557 O O . ARG A 1 198 ? -10.594 -2.165 30.631 1.00 94.38 198 ARG A O 1
ATOM 1564 N N . LYS A 1 199 ? -8.903 -2.737 29.268 1.00 95.94 199 LYS A N 1
ATOM 1565 C CA . LYS A 1 199 ? -8.816 -1.468 28.539 1.00 95.94 199 LYS A CA 1
ATOM 1566 C C . LYS A 1 199 ? -9.673 -1.492 27.284 1.00 95.94 199 LYS A C 1
ATOM 1568 O O . LYS A 1 199 ? -10.012 -2.549 26.749 1.00 95.94 199 LYS A O 1
ATOM 1573 N N . GLN A 1 200 ? -9.988 -0.296 26.803 1.00 96.38 200 GLN A N 1
ATOM 1574 C CA . GLN A 1 200 ? -10.724 -0.092 25.568 1.00 96.38 200 GLN A CA 1
ATOM 1575 C C . GLN A 1 200 ? -9.956 0.830 24.629 1.00 96.38 200 GLN A C 1
ATOM 1577 O O . GLN A 1 200 ? -9.166 1.684 25.043 1.00 96.38 200 GLN A O 1
ATOM 1582 N N . ILE A 1 201 ? -10.225 0.643 23.345 1.00 97.81 201 ILE A N 1
ATOM 1583 C CA . ILE A 1 201 ? -9.799 1.526 22.267 1.00 97.81 201 ILE A CA 1
ATOM 1584 C C . ILE A 1 201 ? -11.024 1.994 21.490 1.00 97.81 201 ILE A C 1
ATOM 1586 O O . ILE A 1 201 ? -12.030 1.291 21.425 1.00 97.81 201 ILE A O 1
ATOM 1590 N N . THR A 1 202 ? -10.936 3.167 20.877 1.00 98.38 202 THR A N 1
ATOM 1591 C CA . THR A 1 202 ? -11.959 3.680 19.961 1.00 98.38 202 THR A CA 1
ATOM 1592 C C . THR A 1 202 ? -11.420 3.637 18.539 1.00 98.38 202 THR A C 1
ATOM 1594 O O . THR A 1 202 ? -10.329 4.138 18.273 1.00 98.38 202 THR A O 1
ATOM 1597 N N . VAL A 1 203 ? -12.171 3.029 17.625 1.00 98.38 203 VAL A N 1
ATOM 1598 C CA . VAL A 1 203 ? -11.850 2.978 16.198 1.00 98.38 203 VAL A CA 1
ATOM 1599 C C . VAL A 1 203 ? -12.663 4.039 15.478 1.00 98.38 203 VAL A C 1
ATOM 1601 O O . VAL A 1 203 ? -13.888 4.070 15.598 1.00 98.38 203 VAL A O 1
ATOM 1604 N N . ASN A 1 204 ? -11.985 4.896 14.723 1.00 97.56 204 ASN A N 1
ATOM 1605 C CA . ASN A 1 204 ? -12.589 5.948 13.922 1.00 97.56 204 ASN A CA 1
ATOM 1606 C C . ASN A 1 204 ? -12.232 5.779 12.447 1.00 97.56 204 ASN A C 1
ATOM 1608 O O . ASN A 1 204 ? -11.064 5.607 12.096 1.00 97.56 204 ASN A O 1
ATOM 1612 N N . LEU A 1 205 ? -13.244 5.874 11.590 1.00 96.62 205 LEU A N 1
ATOM 1613 C CA . LEU A 1 205 ? -13.103 5.978 10.142 1.00 96.62 205 LEU A CA 1
ATOM 1614 C C . LEU A 1 205 ? -14.021 7.104 9.674 1.00 96.62 205 LEU A C 1
ATOM 1616 O O . LEU A 1 205 ? -15.238 6.997 9.822 1.00 96.62 205 LEU A O 1
ATOM 1620 N N . CYS A 1 206 ? -13.453 8.171 9.121 1.00 94.81 206 CYS A N 1
ATOM 1621 C CA . CYS A 1 206 ? -14.204 9.354 8.703 1.00 94.81 206 CYS A CA 1
ATOM 1622 C C . CYS A 1 206 ? -13.870 9.709 7.261 1.00 94.81 206 CYS A C 1
ATOM 1624 O O . CYS A 1 206 ? -12.693 9.765 6.898 1.00 94.81 206 CYS A O 1
ATOM 1626 N N . LYS A 1 207 ? -14.896 9.987 6.458 1.00 92.44 207 LYS A N 1
ATOM 1627 C CA . LYS A 1 207 ? -14.746 10.514 5.104 1.00 92.44 207 LYS A CA 1
ATOM 1628 C C . LYS A 1 207 ? -14.141 11.921 5.173 1.00 92.44 207 LYS A C 1
ATOM 1630 O O . LYS A 1 207 ? -14.484 12.703 6.052 1.00 92.44 207 LYS A O 1
ATOM 1635 N N . LEU A 1 208 ? -13.228 12.221 4.259 1.00 89.25 208 LEU A N 1
ATOM 1636 C CA . LEU A 1 208 ? -12.519 13.501 4.117 1.00 89.25 208 LEU A CA 1
ATOM 1637 C C . LEU A 1 208 ? -13.023 14.322 2.925 1.00 89.25 208 LEU A C 1
ATOM 1639 O O . LEU A 1 208 ? -12.563 15.428 2.694 1.00 89.25 208 LEU A O 1
ATOM 1643 N N . THR A 1 209 ? -13.931 13.757 2.136 1.00 85.00 209 THR A N 1
ATOM 1644 C CA . THR A 1 209 ? -14.498 14.379 0.937 1.00 85.00 209 THR A CA 1
ATOM 1645 C C . THR A 1 209 ? -15.992 14.609 1.136 1.00 85.00 209 THR A C 1
ATOM 1647 O O . THR A 1 209 ? -16.665 13.839 1.829 1.00 85.00 209 THR A O 1
ATOM 1650 N N . GLY A 1 210 ? -16.532 15.667 0.531 1.00 83.88 210 GLY A N 1
ATOM 1651 C CA . GLY A 1 210 ? -17.959 15.987 0.617 1.00 83.88 210 GLY A CA 1
ATOM 1652 C C . GLY A 1 210 ? -18.408 16.301 2.048 1.00 83.88 210 GLY A C 1
ATOM 1653 O O . GLY A 1 210 ? -17.839 17.164 2.702 1.00 83.88 210 GLY A O 1
ATOM 1654 N N . ASN A 1 211 ? -19.426 15.592 2.545 1.00 82.06 211 ASN A N 1
ATOM 1655 C CA . ASN A 1 211 ? -20.075 15.880 3.836 1.00 82.06 211 ASN A CA 1
ATOM 1656 C C . ASN A 1 211 ? -19.298 15.399 5.080 1.00 82.06 211 ASN A C 1
ATOM 1658 O O . ASN A 1 211 ? -19.839 15.430 6.182 1.00 82.06 211 ASN A O 1
ATOM 1662 N N . HIS A 1 212 ? -18.064 14.915 4.913 1.00 87.56 212 HIS A N 1
ATOM 1663 C CA . HIS A 1 212 ? -17.170 14.486 6.000 1.00 87.56 212 HIS A CA 1
ATOM 1664 C C . HIS A 1 212 ? -17.815 13.489 6.988 1.00 87.56 212 HIS A C 1
ATOM 1666 O O . HIS A 1 212 ? -17.693 13.598 8.209 1.00 87.56 212 HIS A O 1
ATOM 1672 N N . GLN A 1 213 ? -18.548 12.511 6.449 1.00 90.75 213 GLN A N 1
ATOM 1673 C CA . GLN A 1 213 ? -19.325 11.552 7.230 1.00 90.75 213 GLN A CA 1
ATOM 1674 C C . GLN A 1 213 ? -18.446 10.648 8.112 1.00 90.75 213 GLN A C 1
ATOM 1676 O O . GLN A 1 213 ? -17.440 10.096 7.662 1.00 90.75 213 GLN A O 1
ATOM 1681 N N . VAL A 1 214 ? -18.885 10.413 9.351 1.00 95.00 214 VAL A N 1
ATOM 1682 C CA . VAL A 1 214 ? -18.331 9.370 10.227 1.00 95.00 214 VAL A CA 1
ATOM 1683 C C . VAL A 1 214 ? -18.878 8.006 9.798 1.00 95.00 214 VAL A C 1
ATOM 1685 O O . VAL A 1 214 ? -20.086 7.780 9.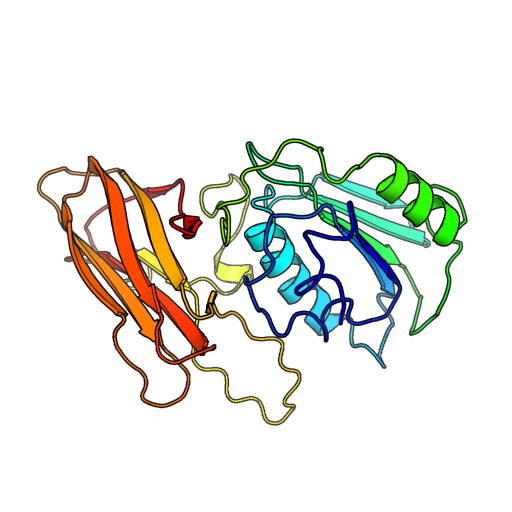828 1.00 95.00 214 VAL A O 1
ATOM 1688 N N . ILE A 1 215 ? -17.987 7.100 9.397 1.00 96.44 215 ILE A N 1
ATOM 1689 C CA . ILE A 1 215 ? -18.314 5.741 8.936 1.00 96.44 215 ILE A CA 1
ATOM 1690 C C . ILE A 1 215 ? -18.201 4.733 10.083 1.00 96.44 215 ILE A C 1
ATOM 1692 O O . ILE A 1 215 ? -19.031 3.837 10.220 1.00 96.44 215 ILE A O 1
ATOM 1696 N N . ILE A 1 216 ? -17.173 4.880 10.921 1.00 97.81 216 ILE A N 1
ATOM 1697 C CA . ILE A 1 216 ? -16.967 4.069 12.123 1.00 97.81 216 ILE A CA 1
ATOM 1698 C C . ILE A 1 216 ? -16.643 5.013 13.275 1.00 97.81 216 ILE A C 1
ATOM 1700 O O . ILE A 1 216 ? -15.746 5.841 13.149 1.00 97.81 216 ILE A O 1
ATOM 1704 N N . ASP A 1 217 ? -17.340 4.839 14.394 1.00 97.75 217 ASP A N 1
ATOM 1705 C CA . ASP A 1 217 ? -16.976 5.374 15.706 1.00 97.75 217 ASP A CA 1
ATOM 1706 C C . ASP A 1 217 ? -17.419 4.364 16.769 1.00 97.75 217 ASP A C 1
ATOM 1708 O O . ASP A 1 217 ? -18.583 4.318 17.172 1.00 97.75 217 ASP A O 1
ATOM 1712 N N . LYS A 1 218 ? -16.527 3.424 17.102 1.00 97.81 218 LYS A N 1
ATOM 1713 C CA . LYS A 1 218 ? -16.858 2.263 17.943 1.00 97.81 218 LYS A CA 1
ATOM 1714 C C . LYS A 1 218 ? -15.780 1.998 18.980 1.00 97.81 218 LYS A C 1
ATOM 1716 O O . LYS A 1 218 ? -14.594 1.971 18.654 1.00 97.81 218 LYS A O 1
ATOM 1721 N N . LYS A 1 219 ? -16.209 1.727 20.215 1.00 97.06 219 LYS A N 1
ATOM 1722 C CA . LYS A 1 219 ? -15.339 1.236 21.288 1.00 97.06 219 LYS A CA 1
ATOM 1723 C C . LYS A 1 219 ? -15.195 -0.278 21.227 1.00 97.06 219 LYS A C 1
ATOM 1725 O O . LYS A 1 219 ? -16.191 -0.984 21.098 1.00 97.06 219 LYS A O 1
ATOM 1730 N N . MET A 1 220 ? -13.965 -0.754 21.379 1.00 96.44 220 MET A N 1
ATOM 1731 C CA . MET A 1 220 ? -13.603 -2.167 21.349 1.00 96.44 220 MET A CA 1
ATOM 1732 C C . MET A 1 220 ? -12.745 -2.518 22.562 1.00 96.44 220 MET A C 1
ATOM 1734 O O . MET A 1 220 ? -11.904 -1.722 22.984 1.00 96.44 220 MET A O 1
ATOM 1738 N N . SER A 1 221 ? -12.936 -3.719 23.102 1.00 95.12 221 SER A N 1
ATOM 1739 C CA . SER A 1 221 ? -12.068 -4.259 24.151 1.00 95.12 221 SER A CA 1
ATOM 1740 C C . SER A 1 221 ? -10.712 -4.663 23.577 1.00 95.12 221 SER A C 1
ATOM 1742 O O . SER A 1 221 ? -10.636 -5.234 22.488 1.00 95.12 221 SER A O 1
ATOM 1744 N N . VAL A 1 222 ? -9.650 -4.400 24.333 1.00 96.50 222 VAL A N 1
ATOM 1745 C CA . VAL A 1 222 ? -8.295 -4.875 24.025 1.00 96.50 222 VAL A CA 1
ATOM 1746 C C . VAL A 1 222 ? -8.181 -6.381 24.320 1.00 96.50 222 VAL A C 1
ATOM 1748 O O . VAL A 1 222 ? -8.906 -6.912 25.161 1.00 96.50 222 VAL A O 1
ATOM 1751 N N . GLY A 1 223 ? -7.276 -7.073 23.624 1.00 93.31 223 GLY A N 1
ATOM 1752 C CA . GLY A 1 223 ? -6.938 -8.486 23.830 1.00 93.31 223 GLY A CA 1
ATOM 1753 C C . GLY A 1 223 ? -7.635 -9.471 22.893 1.00 93.31 223 GLY A C 1
ATOM 1754 O O . GLY A 1 223 ? -7.631 -10.666 23.168 1.00 93.31 223 GLY A O 1
ATOM 1755 N N . ASN A 1 224 ? -8.246 -8.994 21.806 1.00 91.25 224 ASN A N 1
ATOM 1756 C CA . ASN A 1 224 ? -8.932 -9.830 20.823 1.00 91.25 224 ASN A CA 1
ATOM 1757 C C . ASN A 1 224 ? -8.562 -9.430 19.391 1.00 91.25 224 ASN A C 1
ATOM 1759 O O . ASN A 1 224 ? -8.136 -8.301 19.126 1.00 91.25 224 ASN A O 1
ATOM 1763 N N . ASP A 1 225 ? -8.801 -10.353 18.460 1.00 97.50 225 ASP A N 1
ATOM 1764 C CA . ASP A 1 225 ? -8.958 -10.002 17.053 1.00 97.50 225 ASP A CA 1
ATOM 1765 C C . ASP A 1 225 ? -10.264 -9.215 16.882 1.00 97.50 225 ASP A C 1
ATOM 1767 O O . ASP A 1 225 ? -11.335 -9.629 17.332 1.00 97.50 225 ASP A O 1
ATOM 1771 N N . ILE A 1 226 ? -10.168 -8.054 16.245 1.00 98.06 226 ILE A N 1
ATOM 1772 C CA . ILE A 1 226 ? -11.276 -7.137 16.011 1.00 98.06 226 ILE A CA 1
ATOM 1773 C C . ILE A 1 226 ? -11.653 -7.199 14.537 1.00 98.06 226 ILE A C 1
ATOM 1775 O O . ILE A 1 226 ? -10.802 -7.065 13.656 1.00 98.06 226 ILE A O 1
ATOM 1779 N N . VAL A 1 227 ? -12.950 -7.364 14.282 1.00 98.06 227 VAL A N 1
ATOM 1780 C CA . VAL A 1 227 ? -13.559 -7.296 12.953 1.00 98.06 227 VAL A CA 1
ATOM 1781 C C . VAL A 1 227 ? -14.720 -6.312 13.020 1.00 98.06 227 VAL A C 1
ATOM 1783 O O . VAL A 1 227 ? -15.634 -6.470 13.828 1.00 98.06 227 VAL A O 1
ATOM 1786 N N . LEU A 1 228 ? -14.662 -5.273 12.194 1.00 98.06 228 LEU A N 1
ATOM 1787 C CA . LEU A 1 228 ? -15.682 -4.237 12.103 1.00 98.06 228 LEU A CA 1
ATOM 1788 C C . LEU A 1 228 ? -16.208 -4.162 10.676 1.00 98.06 228 LEU A C 1
ATOM 1790 O O . LEU A 1 228 ? -15.499 -3.705 9.779 1.00 98.06 228 LEU A O 1
ATOM 1794 N N . ASP A 1 229 ? -17.458 -4.567 10.485 1.00 97.88 229 ASP A N 1
ATOM 1795 C CA . ASP A 1 229 ? -18.146 -4.405 9.209 1.00 97.88 229 ASP A CA 1
ATOM 1796 C C . ASP A 1 229 ? -18.619 -2.959 9.025 1.00 97.88 229 ASP A C 1
ATOM 1798 O O . ASP A 1 229 ? -19.128 -2.322 9.958 1.00 97.88 229 ASP A O 1
ATOM 1802 N N . PHE A 1 230 ? -18.461 -2.444 7.808 1.00 97.31 230 PHE A N 1
ATOM 1803 C CA . PHE A 1 230 ? -18.931 -1.126 7.396 1.00 97.31 230 PHE A CA 1
ATOM 1804 C C . PHE A 1 230 ? -19.310 -1.117 5.911 1.00 97.31 230 PHE A C 1
ATOM 1806 O O . PHE A 1 230 ? -19.049 -2.063 5.165 1.00 97.31 230 PHE A O 1
ATOM 1813 N N . SER A 1 231 ? -19.994 -0.068 5.464 1.00 95.88 231 SER A N 1
ATOM 1814 C CA . SER A 1 231 ? -20.405 0.070 4.066 1.00 95.88 231 SER A CA 1
ATOM 1815 C C . SER A 1 231 ? -20.202 1.492 3.581 1.00 95.88 231 SER A C 1
ATOM 1817 O O . SER A 1 231 ? -20.467 2.443 4.311 1.00 95.88 231 SER A O 1
ATOM 1819 N N . ILE A 1 232 ? -19.766 1.608 2.334 1.00 93.25 232 ILE A N 1
ATOM 1820 C CA . ILE A 1 232 ? -19.707 2.859 1.587 1.00 93.25 232 ILE A CA 1
ATOM 1821 C C . ILE A 1 232 ? -20.807 2.794 0.529 1.00 93.25 232 ILE A C 1
ATOM 1823 O O . ILE A 1 232 ? -20.936 1.788 -0.173 1.00 93.25 232 ILE A O 1
ATOM 1827 N N . THR A 1 233 ? -21.643 3.830 0.464 1.00 91.94 233 THR A N 1
ATOM 1828 C CA . THR A 1 233 ? -22.837 3.856 -0.406 1.00 91.94 233 THR A CA 1
ATOM 1829 C C . THR A 1 233 ? -22.986 5.146 -1.206 1.00 91.94 233 THR A C 1
ATOM 1831 O O . THR A 1 233 ? -23.830 5.222 -2.095 1.00 91.94 233 THR A O 1
ATOM 1834 N N . ASP A 1 234 ? -22.155 6.149 -0.928 1.00 88.94 234 ASP A N 1
ATOM 1835 C CA . ASP A 1 234 ? -22.233 7.494 -1.493 1.00 88.94 234 ASP A CA 1
ATOM 1836 C C . ASP A 1 234 ? -21.110 7.776 -2.509 1.00 88.94 234 ASP A C 1
ATOM 1838 O O . ASP A 1 234 ? -20.712 8.919 -2.735 1.00 88.94 234 ASP A O 1
ATOM 1842 N N . GLY A 1 235 ? -20.611 6.717 -3.142 1.00 86.81 235 GLY A N 1
ATOM 1843 C CA . GLY A 1 235 ? -19.597 6.750 -4.183 1.00 86.81 235 GLY A CA 1
ATOM 1844 C C . GLY A 1 235 ? -18.172 6.659 -3.649 1.00 86.81 235 GLY A C 1
ATOM 1845 O O . GLY A 1 235 ? -17.903 6.184 -2.546 1.00 86.81 235 GLY A O 1
ATOM 1846 N N . TRP A 1 236 ? -17.235 7.095 -4.485 1.00 86.94 236 TRP A N 1
ATOM 1847 C CA . TRP A 1 236 ? -15.831 7.190 -4.112 1.00 86.94 236 TRP A CA 1
ATOM 1848 C C . TRP A 1 236 ? -15.608 8.274 -3.048 1.00 86.94 236 TRP A C 1
ATOM 1850 O O . TRP A 1 236 ? -16.304 9.294 -3.011 1.00 86.94 236 TRP A O 1
ATOM 1860 N N . GLY A 1 237 ? -14.610 8.064 -2.195 1.00 87.25 237 GLY A N 1
ATOM 1861 C CA . GLY A 1 237 ? -14.118 9.099 -1.301 1.00 87.25 237 GLY A CA 1
ATOM 1862 C C . GLY A 1 237 ? -12.759 8.786 -0.704 1.00 87.25 237 GLY A C 1
ATOM 1863 O O . GLY A 1 237 ? -12.291 7.648 -0.721 1.00 87.25 237 GLY A O 1
ATOM 1864 N N . GLU A 1 238 ? -12.157 9.817 -0.124 1.00 88.81 238 GLU A N 1
ATOM 1865 C CA . GLU A 1 238 ? -10.998 9.689 0.753 1.00 88.81 238 GLU A CA 1
ATOM 1866 C C . GLU A 1 238 ? -11.426 9.589 2.217 1.00 88.81 238 GLU A C 1
ATOM 1868 O O . GLU A 1 238 ? -12.440 10.170 2.610 1.00 88.81 238 GLU A O 1
ATOM 1873 N N . TYR A 1 239 ? -10.644 8.888 3.032 1.00 91.25 239 TYR A N 1
ATOM 1874 C CA . TYR A 1 239 ? -10.947 8.601 4.425 1.00 91.25 239 TYR A CA 1
ATOM 1875 C C . TYR A 1 239 ? -9.707 8.749 5.308 1.00 91.25 239 TYR A C 1
ATOM 1877 O O . TYR A 1 239 ? -8.580 8.416 4.928 1.00 91.25 239 TYR A O 1
ATOM 1885 N N . SER A 1 240 ? -9.952 9.217 6.527 1.00 93.69 240 SER A N 1
ATOM 1886 C CA . SER A 1 240 ? -9.019 9.134 7.644 1.00 93.69 240 SER A CA 1
ATOM 1887 C C . SER A 1 240 ? -9.405 7.994 8.567 1.00 93.69 240 SER A C 1
ATOM 1889 O O . SER A 1 240 ? -10.584 7.722 8.787 1.00 93.69 240 SER A O 1
ATOM 1891 N N . PHE A 1 241 ? -8.390 7.350 9.119 1.00 95.12 241 PHE A N 1
ATOM 1892 C CA . PHE A 1 241 ? -8.488 6.231 10.030 1.00 95.12 241 PHE A CA 1
ATOM 1893 C C . PHE A 1 241 ? -7.709 6.542 11.302 1.00 95.12 241 PHE A C 1
ATOM 1895 O O . PHE A 1 241 ? -6.578 7.027 11.238 1.00 95.12 241 PHE A O 1
ATOM 1902 N N . ARG A 1 242 ? -8.299 6.260 12.465 1.00 97.25 242 ARG A N 1
ATOM 1903 C CA . ARG A 1 242 ? -7.633 6.399 13.763 1.00 97.25 242 ARG A CA 1
ATOM 1904 C C . ARG A 1 242 ? -8.028 5.266 14.699 1.00 97.25 242 ARG A C 1
ATOM 1906 O O . ARG A 1 242 ? -9.192 4.885 14.767 1.00 97.25 242 ARG A O 1
ATOM 1913 N N . ILE A 1 243 ? -7.066 4.788 15.476 1.00 98.06 243 ILE A N 1
ATOM 1914 C CA . ILE A 1 243 ? -7.291 4.017 16.695 1.00 98.06 243 ILE A CA 1
ATOM 1915 C C . ILE A 1 243 ? -6.841 4.888 17.863 1.00 98.06 243 ILE A C 1
ATOM 1917 O O . ILE A 1 243 ? -5.701 5.359 17.905 1.00 98.06 243 ILE A O 1
ATOM 1921 N N . LEU A 1 244 ? -7.745 5.101 18.810 1.00 98.25 244 LEU A N 1
ATOM 1922 C CA . LEU A 1 244 ? -7.547 5.925 19.993 1.00 98.25 244 LEU A CA 1
ATOM 1923 C C . LEU A 1 244 ? -7.523 5.040 21.242 1.00 98.25 244 LEU A C 1
ATOM 1925 O O . LEU A 1 244 ? -8.352 4.145 21.369 1.00 98.25 244 LEU A O 1
ATOM 1929 N N . ARG A 1 245 ? -6.622 5.313 22.184 1.00 96.62 245 ARG A N 1
ATOM 1930 C CA . ARG A 1 245 ? -6.678 4.782 23.558 1.00 96.62 245 ARG A CA 1
ATOM 1931 C C . ARG A 1 245 ? -7.460 5.732 24.457 1.00 96.62 245 ARG A C 1
ATOM 1933 O O . ARG A 1 245 ? -7.407 6.945 24.258 1.00 96.62 245 ARG A O 1
ATOM 1940 N N . ASP A 1 246 ? -8.140 5.188 25.464 1.00 94.75 246 ASP A N 1
ATOM 1941 C CA . ASP A 1 246 ? -8.886 5.999 26.435 1.00 94.75 246 ASP A CA 1
ATOM 1942 C C . ASP A 1 246 ? -7.952 6.927 27.239 1.00 94.75 246 ASP A C 1
ATOM 1944 O O . ASP A 1 246 ? -8.283 8.091 27.477 1.00 94.75 246 ASP A O 1
ATOM 1948 N N . LYS A 1 247 ? -6.772 6.433 27.646 1.00 94.62 247 LYS A N 1
ATOM 1949 C CA . LYS A 1 247 ? -5.757 7.218 28.366 1.00 94.62 247 LYS A CA 1
ATOM 1950 C C . LYS A 1 247 ? -4.403 7.120 27.683 1.00 94.62 247 LYS A C 1
ATOM 1952 O O . LYS A 1 247 ? -3.997 6.038 27.282 1.00 94.62 247 LYS A O 1
ATOM 1957 N N . VAL A 1 248 ? -3.645 8.219 27.661 1.00 94.69 248 VAL A N 1
ATOM 1958 C CA . VAL A 1 248 ? -2.279 8.270 27.093 1.00 94.69 248 VAL A CA 1
ATOM 1959 C C . VAL A 1 248 ? -1.313 7.239 27.689 1.00 94.69 248 VAL A C 1
ATOM 1961 O O . VAL A 1 248 ? -0.352 6.851 27.034 1.00 94.69 248 VAL A O 1
ATOM 1964 N N . THR A 1 249 ? -1.566 6.801 28.924 1.00 94.06 249 THR A N 1
ATOM 1965 C CA . THR A 1 249 ? -0.758 5.812 29.647 1.00 94.06 249 THR A CA 1
ATOM 1966 C C . THR A 1 249 ? -1.134 4.365 29.333 1.00 94.06 249 THR A C 1
ATOM 1968 O O . THR A 1 249 ? -0.432 3.456 29.771 1.00 94.06 249 THR A O 1
ATOM 1971 N N . ASP A 1 250 ? -2.227 4.124 28.605 1.00 94.81 250 ASP A N 1
ATOM 1972 C CA . ASP A 1 250 ? -2.618 2.773 28.223 1.00 94.81 250 ASP A CA 1
ATOM 1973 C C . ASP A 1 250 ? -1.668 2.249 27.134 1.00 94.81 250 ASP A C 1
ATOM 1975 O O . ASP A 1 250 ? -1.506 2.841 26.059 1.00 94.81 250 ASP A O 1
ATOM 1979 N N . VAL A 1 251 ? -1.026 1.119 27.436 1.00 94.25 251 VAL A N 1
ATOM 1980 C CA . VAL A 1 251 ? -0.110 0.424 26.530 1.00 94.25 251 VAL A CA 1
ATOM 1981 C C . VAL A 1 251 ? -0.914 -0.591 25.727 1.00 94.25 251 VAL A C 1
ATOM 1983 O O . VAL A 1 251 ? -1.365 -1.599 26.268 1.00 94.25 251 VAL A O 1
ATOM 1986 N N . VAL A 1 252 ? -1.100 -0.304 24.440 1.00 96.31 252 VAL A N 1
ATOM 1987 C CA . VAL A 1 252 ? -1.803 -1.168 23.486 1.00 96.31 252 VAL A CA 1
ATOM 1988 C C . VAL A 1 252 ? -0.983 -1.239 22.205 1.00 96.31 252 VAL A C 1
ATOM 1990 O O . VAL A 1 252 ? -0.516 -0.211 21.712 1.00 96.31 252 VAL A O 1
ATOM 1993 N N . LYS A 1 253 ? -0.814 -2.441 21.656 1.00 95.19 253 LYS A N 1
ATOM 1994 C CA . LYS A 1 253 ? -0.146 -2.676 20.373 1.00 95.19 253 LYS A CA 1
ATOM 1995 C C . LYS A 1 253 ? -1.163 -3.124 19.334 1.00 95.19 253 LYS A C 1
ATOM 1997 O O . LYS A 1 253 ? -1.991 -3.987 19.607 1.00 95.19 253 LYS A O 1
ATOM 2002 N N . ILE A 1 254 ? -1.082 -2.548 18.139 1.00 96.19 254 ILE A N 1
ATOM 2003 C CA . ILE A 1 254 ? -1.937 -2.903 17.004 1.00 96.19 254 ILE A CA 1
ATOM 2004 C C . ILE A 1 254 ? -1.113 -3.701 15.997 1.00 96.19 254 ILE A C 1
ATOM 2006 O O . ILE A 1 254 ? 0.012 -3.322 15.683 1.00 96.19 254 ILE A O 1
ATOM 2010 N N . SER A 1 255 ? -1.670 -4.796 15.486 1.00 95.94 255 SER A N 1
ATOM 2011 C CA . SER A 1 255 ? -1.061 -5.597 14.415 1.00 95.94 255 SER A CA 1
ATOM 2012 C C . SER A 1 255 ? -2.122 -6.149 13.465 1.00 95.94 255 SER A C 1
ATOM 2014 O O . SER A 1 255 ? -3.318 -6.065 13.750 1.00 95.94 255 SER A O 1
ATOM 2016 N N . LYS A 1 256 ? -1.704 -6.714 12.324 1.00 95.69 256 LYS A N 1
ATOM 2017 C CA . LYS A 1 256 ? -2.586 -7.332 11.320 1.00 95.69 256 LYS A CA 1
ATOM 2018 C C . LYS A 1 256 ? -3.672 -6.392 10.784 1.00 95.69 256 LYS A C 1
ATOM 2020 O O . LYS A 1 256 ? -4.731 -6.864 10.371 1.00 95.69 256 LYS A O 1
ATOM 2025 N N . LEU A 1 257 ? -3.412 -5.083 10.793 1.00 97.12 257 LEU A N 1
ATOM 2026 C CA . LEU A 1 257 ? -4.341 -4.083 10.281 1.00 97.12 257 LEU A CA 1
ATOM 2027 C C . LEU A 1 257 ? -4.589 -4.309 8.788 1.00 97.12 257 LEU A C 1
ATOM 2029 O O . LEU A 1 257 ? -3.647 -4.365 7.997 1.00 97.12 257 LEU A O 1
ATOM 2033 N N . GLY A 1 258 ? -5.855 -4.397 8.397 1.00 96.12 258 GLY A N 1
ATOM 2034 C CA . GLY A 1 258 ? -6.235 -4.437 6.995 1.00 96.12 258 GLY A CA 1
ATOM 2035 C C . GLY A 1 258 ? -7.723 -4.224 6.753 1.00 96.12 258 GLY A C 1
ATOM 2036 O O . GLY A 1 258 ? -8.552 -4.380 7.647 1.00 96.12 258 GLY A O 1
ATOM 2037 N N . ILE A 1 259 ? -8.049 -3.868 5.516 1.00 96.81 259 ILE A N 1
ATOM 2038 C CA . ILE A 1 259 ? -9.406 -3.699 5.005 1.00 96.81 259 ILE A CA 1
ATOM 2039 C C . ILE A 1 259 ? -9.619 -4.687 3.866 1.00 96.81 259 ILE A C 1
ATOM 2041 O O . ILE A 1 259 ? -8.803 -4.793 2.943 1.00 96.81 259 ILE A O 1
ATOM 2045 N N . TYR A 1 260 ? -10.753 -5.376 3.929 1.00 96.06 260 TYR A N 1
ATOM 2046 C CA . TYR A 1 260 ? -11.147 -6.394 2.969 1.00 96.06 260 TYR A CA 1
ATOM 2047 C C . TYR A 1 260 ? -12.575 -6.135 2.496 1.00 96.06 260 TYR A C 1
ATOM 2049 O O . TYR A 1 260 ? -13.422 -5.700 3.273 1.00 96.06 260 TYR A O 1
ATOM 2057 N N . LEU A 1 261 ? -12.850 -6.422 1.230 1.00 94.94 261 LEU A N 1
ATOM 2058 C CA . LEU A 1 261 ? -14.193 -6.416 0.664 1.00 94.94 261 LEU A CA 1
ATOM 2059 C C . LEU A 1 261 ? -14.978 -7.641 1.159 1.00 94.94 261 LEU A C 1
ATOM 2061 O O . LEU A 1 261 ? -14.462 -8.757 1.182 1.00 94.94 261 LEU A O 1
ATOM 2065 N N . VAL A 1 262 ? -16.238 -7.447 1.522 1.00 94.88 262 VAL A N 1
ATOM 2066 C CA . VAL A 1 262 ? -17.173 -8.533 1.827 1.00 94.88 262 VAL A CA 1
ATOM 2067 C C . VAL A 1 262 ? -17.894 -8.899 0.531 1.00 94.88 262 VAL A C 1
ATOM 2069 O O . VAL A 1 262 ? -18.509 -8.031 -0.090 1.00 94.88 262 VAL A O 1
ATOM 2072 N N . LYS A 1 263 ? -17.760 -10.160 0.107 1.00 82.06 263 LYS A N 1
ATOM 2073 C CA . LYS A 1 263 ? -18.467 -10.713 -1.057 1.00 82.06 263 LYS A CA 1
ATOM 2074 C C . LYS A 1 263 ? -19.921 -11.023 -0.722 1.00 82.06 263 LYS A C 1
ATOM 2076 O O . LYS A 1 263 ? -20.171 -11.446 0.428 1.00 82.06 263 LYS A O 1
#

Secondary structure (DSSP, 8-state):
--TTT-TTT-S-EEEESS-TTSTTSS-TTSSS---EEEEEETT-TTTTGGGHHHHHHHHHHHTT--SSPEEEEETTTEEEEEE---TT---EEEEEETT--S-S--S-STTS-HHHHHHHHHTT--TTS---TTEEE---TT-TT--GGGGT-EEEETTEEEEE------TT-----SSEEE-SEEEEEEEEEEE-TT-EEEEEEEE-STT--EEEEEEEESSSEEEEEEEE-S--EEEEEEEEESSTT--EEEEEEEEEE--

Radius of gyration: 18.9 Å; chains: 1; bounding box: 49×42×53 Å